Protein AF-A0A0E9MZC2-F1 (afdb_monomer_lite)

Structure (mmCIF, N/CA/C/O backbone):
data_AF-A0A0E9MZC2-F1
#
_entry.id   AF-A0A0E9MZC2-F1
#
loop_
_atom_site.group_PDB
_atom_site.id
_atom_site.type_symbol
_atom_site.label_atom_id
_atom_site.label_alt_id
_atom_site.label_comp_id
_atom_site.label_asym_id
_atom_site.label_entity_id
_atom_site.label_seq_id
_atom_site.pdbx_PDB_ins_code
_atom_site.Cartn_x
_atom_site.Cartn_y
_atom_site.Cartn_z
_atom_site.occupancy
_atom_site.B_iso_or_equiv
_atom_site.auth_seq_id
_atom_site.auth_comp_id
_atom_site.auth_asym_id
_atom_site.auth_atom_id
_atom_site.pdbx_PDB_model_num
ATOM 1 N N . MET A 1 1 ? 37.229 -19.660 -3.106 1.00 29.95 1 MET A N 1
ATOM 2 C CA . MET A 1 1 ? 36.715 -20.320 -1.887 1.00 29.95 1 MET A CA 1
ATOM 3 C C . MET A 1 1 ? 36.266 -19.195 -0.964 1.00 29.95 1 MET A C 1
ATOM 5 O O . MET A 1 1 ? 37.077 -18.684 -0.209 1.00 29.95 1 MET A O 1
ATOM 9 N N . SER A 1 2 ? 35.049 -18.687 -1.177 1.00 24.05 2 SER A N 1
ATOM 10 C CA . SER A 1 2 ? 34.537 -17.505 -0.472 1.00 24.05 2 SER A CA 1
ATOM 11 C C . SER A 1 2 ? 33.671 -17.971 0.691 1.00 24.05 2 SER A C 1
ATOM 13 O O . SER A 1 2 ? 32.758 -18.774 0.494 1.00 24.05 2 SER A O 1
ATOM 15 N N . LEU A 1 3 ? 34.056 -17.563 1.896 1.00 23.36 3 LEU A N 1
ATOM 16 C CA . LEU A 1 3 ? 33.417 -17.900 3.161 1.00 23.36 3 LEU A CA 1
ATOM 17 C C . LEU A 1 3 ? 32.162 -17.035 3.330 1.00 23.36 3 LEU A C 1
ATOM 19 O O . LEU A 1 3 ? 32.201 -15.833 3.110 1.00 23.36 3 LEU A O 1
ATOM 23 N N . PHE A 1 4 ? 31.068 -17.692 3.705 1.00 25.52 4 PHE A N 1
ATOM 24 C CA . PHE A 1 4 ? 29.759 -17.127 4.026 1.00 25.52 4 PHE A CA 1
ATOM 25 C C . PHE A 1 4 ? 29.842 -15.886 4.932 1.00 25.52 4 PHE A C 1
ATOM 27 O O . PHE A 1 4 ? 30.387 -15.973 6.033 1.00 25.52 4 PHE A O 1
ATOM 34 N N . GLU A 1 5 ? 29.209 -14.784 4.524 1.00 29.34 5 GLU A N 1
ATOM 35 C CA . GLU A 1 5 ? 28.914 -13.650 5.406 1.00 29.34 5 GLU A CA 1
ATOM 36 C C . GLU A 1 5 ? 27.490 -13.755 5.988 1.00 29.34 5 GLU A C 1
ATOM 38 O O . GLU A 1 5 ? 26.561 -14.148 5.277 1.00 29.34 5 GLU A O 1
ATOM 43 N N . PRO A 1 6 ? 27.287 -13.449 7.284 1.00 26.52 6 PRO A N 1
ATOM 44 C CA . PRO A 1 6 ? 25.994 -13.595 7.945 1.00 26.52 6 PRO A CA 1
ATOM 45 C C . PRO A 1 6 ? 25.108 -12.329 7.813 1.00 26.52 6 PRO A C 1
ATOM 47 O O . PRO A 1 6 ? 25.623 -11.212 7.794 1.00 26.52 6 PRO A O 1
ATOM 50 N N . PRO A 1 7 ? 23.766 -12.472 7.785 1.00 31.27 7 PRO A N 1
ATOM 51 C CA . PRO A 1 7 ? 22.812 -11.376 7.547 1.00 31.27 7 PRO A CA 1
ATOM 52 C C . PRO A 1 7 ? 22.695 -10.384 8.722 1.00 31.27 7 PRO A C 1
ATOM 54 O O . PRO A 1 7 ? 23.006 -10.733 9.856 1.00 31.27 7 PRO A O 1
ATOM 57 N N . MET A 1 8 ? 22.173 -9.170 8.476 1.00 38.97 8 MET A N 1
ATOM 58 C CA . MET A 1 8 ? 22.033 -8.023 9.411 1.00 38.97 8 MET A CA 1
ATOM 59 C C . MET A 1 8 ? 21.525 -8.338 10.837 1.00 38.97 8 MET A C 1
ATOM 61 O O . MET A 1 8 ? 21.925 -7.671 11.793 1.00 38.97 8 MET A O 1
ATOM 65 N N . GLY A 1 9 ? 20.729 -9.394 11.038 1.00 34.06 9 GLY A N 1
ATOM 66 C CA . GLY A 1 9 ? 20.361 -9.875 12.381 1.00 34.06 9 GLY A CA 1
ATOM 67 C C . GLY A 1 9 ? 21.561 -10.327 13.233 1.00 34.06 9 GLY A C 1
ATOM 68 O O . GLY A 1 9 ? 21.505 -10.308 14.462 1.00 34.06 9 GLY A O 1
ATOM 69 N N . PHE A 1 10 ? 22.677 -10.681 12.593 1.00 37.59 10 PHE A N 1
ATOM 70 C CA . PHE A 1 10 ? 23.951 -11.023 13.216 1.00 37.59 10 PHE A CA 1
ATOM 71 C C . PHE A 1 10 ? 24.626 -9.805 13.853 1.00 37.59 10 PHE A C 1
ATOM 73 O O . PHE A 1 10 ? 25.280 -9.975 14.873 1.00 37.59 10 PHE A O 1
ATOM 80 N N . ILE A 1 11 ? 24.407 -8.585 13.343 1.00 41.00 11 ILE A N 1
ATOM 81 C CA . ILE A 1 11 ? 24.980 -7.336 13.878 1.00 41.00 11 ILE A CA 1
ATOM 82 C C . ILE A 1 11 ? 24.316 -6.977 15.207 1.00 41.00 11 ILE A C 1
ATOM 84 O O . ILE A 1 11 ? 25.012 -6.809 16.201 1.00 41.00 11 ILE A O 1
ATOM 88 N N . LYS A 1 12 ? 22.978 -6.994 15.285 1.00 41.44 12 LYS A N 1
ATOM 89 C CA . LYS A 1 12 ? 22.252 -6.785 16.555 1.00 41.44 12 LYS A CA 1
ATOM 90 C C . LYS A 1 12 ? 22.623 -7.853 17.599 1.00 41.44 12 LYS A C 1
ATOM 92 O O . LYS A 1 12 ? 22.705 -7.569 18.794 1.00 41.44 12 LYS A O 1
ATOM 97 N N . LYS A 1 13 ? 22.932 -9.078 17.149 1.00 41.53 13 LYS A N 1
ATOM 98 C CA . LYS A 1 13 ? 23.400 -10.196 17.988 1.00 41.53 13 LYS A CA 1
ATOM 99 C C . LYS A 1 13 ? 24.891 -10.110 18.352 1.00 41.53 13 LYS A C 1
ATOM 101 O O . LYS A 1 13 ? 25.253 -10.563 19.426 1.00 41.53 13 LYS A O 1
ATOM 106 N N . LEU A 1 14 ? 25.753 -9.521 17.523 1.00 39.59 14 LEU A N 1
ATOM 107 C CA . LEU A 1 14 ? 27.159 -9.217 17.840 1.00 39.59 14 LEU A CA 1
ATOM 108 C C . LEU A 1 14 ? 27.247 -8.067 18.841 1.00 39.59 14 LEU A C 1
ATOM 110 O O . LEU A 1 14 ? 27.945 -8.188 19.840 1.00 39.59 14 LEU A O 1
ATOM 114 N N . LEU A 1 15 ? 26.470 -7.006 18.616 1.00 40.28 15 LEU A N 1
ATOM 115 C CA . LEU A 1 15 ? 26.383 -5.829 19.481 1.00 40.28 15 LEU A CA 1
ATOM 116 C C . LEU A 1 15 ? 25.850 -6.175 20.882 1.00 40.28 15 LEU A C 1
ATOM 118 O O . LEU A 1 15 ? 26.335 -5.630 21.866 1.00 40.28 15 LEU A O 1
ATOM 122 N N . SER A 1 16 ? 24.924 -7.137 20.992 1.00 41.22 16 SER A N 1
ATOM 123 C CA . SER A 1 16 ? 24.391 -7.614 22.283 1.00 41.22 16 SER A CA 1
ATOM 124 C C . SER A 1 16 ? 25.195 -8.752 22.932 1.00 41.22 16 SER A C 1
ATOM 126 O O . SER A 1 16 ? 25.118 -8.937 24.146 1.00 41.22 16 SER A O 1
ATOM 128 N N . ARG A 1 17 ? 25.974 -9.532 22.165 1.00 36.66 17 ARG A N 1
ATOM 129 C CA . ARG A 1 17 ? 26.702 -10.721 22.665 1.00 36.66 17 ARG A CA 1
ATOM 130 C C . ARG A 1 17 ? 28.208 -10.498 22.847 1.00 36.66 17 ARG A C 1
ATOM 132 O O . ARG A 1 17 ? 28.838 -11.286 23.548 1.00 36.66 17 ARG A O 1
ATOM 139 N N . ALA A 1 18 ? 28.780 -9.417 22.313 1.00 39.34 18 ALA A N 1
ATOM 140 C CA . ALA A 1 18 ? 30.184 -9.033 22.509 1.00 39.34 18 ALA A CA 1
ATOM 141 C C . ALA A 1 18 ? 30.458 -8.336 23.857 1.00 39.34 18 ALA A C 1
ATOM 143 O O . ALA A 1 18 ? 31.471 -7.667 24.024 1.00 39.34 18 ALA A O 1
ATOM 144 N N . ALA A 1 19 ? 29.598 -8.539 24.856 1.00 41.88 19 ALA A N 1
ATOM 145 C CA . ALA A 1 19 ? 29.806 -8.059 26.218 1.00 41.88 19 ALA A CA 1
ATOM 146 C C . ALA A 1 19 ? 30.867 -8.856 27.002 1.00 41.88 19 ALA A C 1
ATOM 148 O O . ALA A 1 19 ? 30.939 -8.701 28.221 1.00 41.88 19 ALA A O 1
ATOM 149 N N . LYS A 1 20 ? 31.665 -9.733 26.363 1.00 44.28 20 LYS A N 1
ATOM 150 C CA . LYS A 1 20 ? 32.672 -10.501 27.108 1.00 44.28 20 LYS A CA 1
ATOM 151 C C . LYS A 1 20 ? 34.100 -10.562 26.612 1.00 44.28 20 LYS A C 1
ATOM 153 O O . LYS A 1 20 ? 34.917 -10.682 27.501 1.00 44.28 20 LYS A O 1
ATOM 158 N N . ASP A 1 21 ? 34.452 -10.400 25.340 1.00 48.00 21 ASP A N 1
ATOM 159 C CA . ASP A 1 21 ? 35.877 -10.326 24.982 1.00 48.00 21 ASP A CA 1
ATOM 160 C C . ASP A 1 21 ? 36.085 -9.668 23.608 1.00 48.00 21 ASP A C 1
ATOM 162 O O . ASP A 1 21 ? 35.602 -10.159 22.589 1.00 48.00 21 ASP A O 1
ATOM 166 N N . ASN A 1 22 ? 36.891 -8.600 23.606 1.00 53.94 22 ASN A N 1
ATOM 167 C CA . ASN A 1 22 ? 37.606 -8.005 22.468 1.00 53.94 22 ASN A CA 1
ATOM 168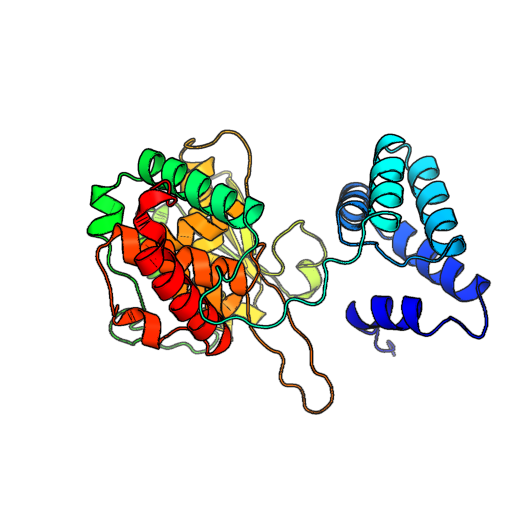 C C . ASN A 1 22 ? 36.955 -6.841 21.673 1.00 53.94 22 ASN A C 1
ATOM 170 O O . ASN A 1 22 ? 36.690 -6.934 20.471 1.00 53.94 22 ASN A O 1
ATOM 174 N N . THR A 1 23 ? 36.827 -5.684 22.334 1.00 54.81 23 THR A N 1
ATOM 175 C CA . THR A 1 23 ? 36.423 -4.368 21.789 1.00 54.81 23 THR A CA 1
ATOM 176 C C . THR A 1 23 ? 37.125 -3.970 20.480 1.00 54.81 23 THR A C 1
ATOM 178 O O . THR A 1 23 ? 36.489 -3.434 19.575 1.00 54.81 23 THR A O 1
ATOM 181 N N . ALA A 1 24 ? 38.421 -4.266 20.335 1.00 51.38 24 ALA A N 1
ATOM 182 C CA . ALA A 1 24 ? 39.214 -3.848 19.175 1.00 51.38 24 ALA A CA 1
ATOM 183 C C . ALA A 1 24 ? 38.797 -4.544 17.867 1.00 51.38 24 ALA A C 1
ATOM 185 O O . ALA A 1 24 ? 38.844 -3.936 16.796 1.00 51.38 24 ALA A O 1
ATOM 186 N N . ILE A 1 25 ? 38.363 -5.808 17.947 1.00 49.56 25 ILE A N 1
ATOM 187 C CA . ILE A 1 25 ? 37.876 -6.566 16.785 1.00 49.56 25 ILE A CA 1
ATOM 188 C C . ILE A 1 25 ? 36.536 -5.993 16.325 1.00 49.56 25 ILE A C 1
ATOM 190 O O . ILE A 1 25 ? 36.356 -5.745 15.138 1.00 49.56 25 ILE A O 1
ATOM 194 N N . VAL A 1 26 ? 35.631 -5.702 17.265 1.00 52.06 26 VAL A N 1
ATOM 195 C CA . VAL A 1 26 ? 34.314 -5.120 16.965 1.00 52.06 26 VAL A CA 1
ATOM 196 C C . VAL A 1 26 ? 34.459 -3.745 16.312 1.00 52.06 26 VAL A C 1
ATOM 198 O O . VAL A 1 26 ? 33.868 -3.504 15.263 1.00 52.06 26 VAL A O 1
ATOM 201 N N . GLN A 1 27 ? 35.307 -2.873 16.864 1.00 57.28 27 GLN A N 1
ATOM 202 C CA . GLN A 1 27 ? 35.582 -1.556 16.282 1.00 57.28 27 GLN A CA 1
ATOM 203 C C . GLN A 1 27 ? 36.207 -1.660 14.886 1.00 57.28 27 GLN A C 1
ATOM 205 O O . GLN A 1 27 ? 35.843 -0.900 13.994 1.00 57.28 27 GLN A O 1
ATOM 210 N N . SER A 1 28 ? 37.126 -2.605 14.677 1.00 52.88 28 SER A N 1
ATOM 211 C CA . SER A 1 28 ? 37.786 -2.809 13.383 1.00 52.88 28 SER A CA 1
ATOM 212 C C . SER A 1 28 ? 36.815 -3.339 12.323 1.00 52.88 28 SER A C 1
ATOM 214 O O . SER A 1 28 ? 36.842 -2.869 11.189 1.00 52.88 28 SER A O 1
ATOM 216 N N . SER A 1 29 ? 35.908 -4.249 12.691 1.00 52.50 29 SER A N 1
ATOM 217 C CA . SER A 1 29 ? 34.832 -4.727 11.812 1.00 52.50 29 SER A CA 1
ATOM 218 C C . SER A 1 29 ? 33.804 -3.638 11.494 1.00 52.50 29 SER A C 1
ATOM 220 O O . SER A 1 29 ? 33.360 -3.544 10.354 1.00 52.50 29 SER A O 1
ATOM 222 N N . MET A 1 30 ? 33.454 -2.784 12.463 1.00 59.84 30 MET A N 1
ATOM 223 C CA . MET A 1 30 ? 32.582 -1.627 12.223 1.00 59.84 30 MET A CA 1
ATOM 224 C C . MET A 1 30 ? 33.235 -0.622 11.273 1.00 59.84 30 MET A C 1
ATOM 226 O O . MET A 1 30 ? 32.611 -0.219 10.301 1.00 59.84 30 MET A O 1
ATOM 230 N N . ARG A 1 31 ? 34.505 -0.269 11.508 1.00 67.50 31 ARG A N 1
ATOM 231 C CA . ARG A 1 31 ? 35.262 0.647 10.641 1.00 67.50 31 ARG A CA 1
ATOM 232 C C . ARG A 1 31 ? 35.394 0.105 9.222 1.00 67.50 31 ARG A C 1
ATOM 234 O O . ARG A 1 31 ? 35.168 0.854 8.284 1.00 67.50 31 ARG A O 1
ATOM 241 N N . ALA A 1 32 ? 35.730 -1.176 9.057 1.00 61.38 32 ALA A N 1
ATOM 242 C CA . ALA A 1 32 ? 35.816 -1.804 7.738 1.00 61.38 32 ALA A CA 1
ATOM 243 C C . ALA A 1 32 ? 34.486 -1.694 6.979 1.00 61.38 32 ALA A C 1
ATOM 245 O O . ALA A 1 32 ? 34.473 -1.289 5.825 1.00 61.38 32 ALA A O 1
ATOM 246 N N . ARG A 1 33 ? 33.369 -1.947 7.668 1.00 61.25 33 ARG A N 1
ATOM 247 C CA . ARG A 1 33 ? 32.030 -1.840 7.087 1.00 61.25 33 ARG A CA 1
ATOM 248 C C . ARG A 1 33 ? 31.636 -0.400 6.763 1.00 61.25 33 ARG A C 1
ATOM 250 O O . ARG A 1 33 ? 31.072 -0.153 5.708 1.00 61.25 33 ARG A O 1
ATOM 257 N N . TYR A 1 34 ? 31.925 0.554 7.645 1.00 75.19 34 TYR A N 1
ATOM 258 C CA . TYR A 1 34 ? 31.628 1.958 7.372 1.00 75.19 34 TYR A CA 1
ATOM 259 C C . TYR A 1 34 ? 32.451 2.475 6.204 1.00 75.19 34 TYR A C 1
ATOM 261 O O . TYR A 1 34 ? 31.902 3.173 5.373 1.00 75.19 34 TYR A O 1
ATOM 269 N N . LEU A 1 35 ? 33.718 2.077 6.064 1.00 69.62 35 LEU A N 1
ATOM 270 C CA . LEU A 1 35 ? 34.547 2.451 4.912 1.00 69.62 35 LEU A CA 1
ATOM 271 C C . LEU A 1 35 ? 33.958 2.018 3.562 1.00 69.62 35 LEU A C 1
ATOM 273 O O . LEU A 1 35 ? 34.258 2.655 2.555 1.00 69.62 35 LEU A O 1
ATOM 277 N N . GLU A 1 36 ? 33.147 0.963 3.546 1.00 65.19 36 GLU A N 1
ATOM 278 C CA . GLU A 1 36 ? 32.469 0.456 2.351 1.00 65.19 36 GLU A CA 1
ATOM 279 C C . GLU A 1 36 ? 31.131 1.164 2.073 1.00 65.19 36 GLU A C 1
ATOM 281 O O . GLU A 1 36 ? 30.624 1.060 0.962 1.00 65.19 36 GLU A O 1
ATOM 286 N N . MET A 1 37 ? 30.588 1.918 3.039 1.00 68.19 37 MET A N 1
ATOM 287 C CA . MET A 1 37 ? 29.346 2.686 2.889 1.00 68.19 37 MET A CA 1
ATOM 288 C C . MET A 1 37 ? 29.589 4.043 2.221 1.00 68.19 37 MET A C 1
ATOM 290 O O . MET A 1 37 ? 30.545 4.763 2.533 1.00 68.19 37 MET A O 1
ATOM 294 N N . THR A 1 38 ? 28.666 4.459 1.367 1.00 74.56 38 THR A N 1
ATOM 295 C CA . THR A 1 38 ? 28.495 5.839 0.899 1.00 74.56 38 THR A CA 1
ATOM 296 C C . THR A 1 38 ? 27.963 6.743 2.023 1.00 74.56 38 THR A C 1
ATOM 298 O O . THR A 1 38 ? 27.582 6.273 3.095 1.00 74.56 38 THR A O 1
ATOM 301 N N . ASN A 1 39 ? 27.997 8.067 1.833 1.00 65.12 39 ASN A N 1
ATOM 302 C CA . ASN A 1 39 ? 27.476 9.003 2.840 1.00 65.12 39 ASN A CA 1
ATOM 303 C C . ASN A 1 39 ? 25.964 8.833 3.090 1.00 65.12 39 ASN A C 1
ATOM 305 O O . ASN A 1 39 ? 25.608 8.742 4.262 1.00 65.12 39 ASN A O 1
ATOM 309 N N . PRO A 1 40 ? 25.103 8.693 2.062 1.00 58.59 40 PRO A N 1
ATOM 310 C CA . PRO A 1 40 ? 23.673 8.456 2.269 1.00 58.59 40 PRO A CA 1
ATOM 311 C C . PRO A 1 40 ? 23.366 7.148 3.010 1.00 58.59 40 PRO A C 1
ATOM 313 O O . PRO A 1 40 ? 22.575 7.148 3.946 1.00 58.59 40 PRO A O 1
ATOM 316 N N . GLU A 1 41 ? 24.046 6.042 2.682 1.00 52.12 41 GLU A N 1
ATOM 317 C CA . GLU A 1 41 ? 23.874 4.761 3.394 1.00 52.12 41 GLU A CA 1
ATOM 318 C C . GLU A 1 41 ? 24.264 4.867 4.869 1.00 52.12 41 GLU A C 1
ATOM 320 O O . GLU A 1 41 ? 23.637 4.270 5.748 1.00 52.12 41 GLU A O 1
ATOM 325 N N . PHE A 1 42 ? 25.321 5.631 5.145 1.00 67.94 42 PHE A N 1
ATOM 326 C CA . PHE A 1 42 ? 25.742 5.884 6.508 1.00 67.94 42 PHE A CA 1
ATOM 327 C C . PHE A 1 42 ? 24.723 6.769 7.238 1.00 67.94 42 PHE A C 1
ATOM 329 O O . PHE A 1 42 ? 24.344 6.434 8.352 1.00 67.94 42 PHE A O 1
ATOM 336 N N . GLU A 1 43 ? 24.199 7.828 6.621 1.00 61.31 43 GLU A N 1
ATOM 337 C CA . GLU A 1 43 ? 23.142 8.670 7.204 1.00 61.31 43 GLU A CA 1
ATOM 338 C C . GLU A 1 43 ? 21.836 7.896 7.449 1.00 61.31 43 GLU A C 1
ATOM 340 O O . GLU A 1 43 ? 21.263 8.006 8.534 1.00 61.31 43 GLU A O 1
ATOM 345 N N . GLN A 1 44 ? 21.423 7.029 6.520 1.00 57.03 44 GLN A N 1
ATOM 346 C CA . GLN A 1 44 ? 20.274 6.130 6.679 1.00 57.03 44 GLN A CA 1
ATOM 347 C C . GLN A 1 44 ? 20.487 5.123 7.821 1.00 57.03 44 GLN A C 1
ATOM 349 O O . GLN A 1 44 ? 19.572 4.811 8.587 1.00 57.03 44 GLN A O 1
ATOM 354 N N . PHE A 1 45 ? 21.709 4.608 7.973 1.00 68.31 45 PHE A N 1
ATOM 355 C CA . PHE A 1 45 ? 22.065 3.786 9.128 1.00 68.31 45 PHE A CA 1
ATOM 356 C C . PHE A 1 45 ? 21.917 4.572 10.442 1.00 68.31 45 PHE A C 1
ATOM 358 O O . PHE A 1 45 ? 21.433 4.016 11.429 1.00 68.31 45 PHE A O 1
ATOM 365 N N . LEU A 1 46 ? 22.294 5.856 10.456 1.00 64.19 46 LEU A N 1
ATOM 366 C CA . LEU A 1 46 ? 22.194 6.731 11.630 1.00 64.19 46 LEU A CA 1
ATOM 367 C C . LEU A 1 46 ? 20.752 7.139 11.963 1.00 64.19 46 LEU A C 1
ATOM 369 O O . LEU A 1 46 ? 20.440 7.342 13.140 1.00 64.19 46 LEU A O 1
ATOM 373 N N . SER A 1 47 ? 19.869 7.210 10.965 1.00 60.84 47 SER A N 1
ATOM 374 C CA . SER A 1 47 ? 18.439 7.481 11.152 1.00 60.84 47 SER A CA 1
ATOM 375 C C . SER A 1 47 ? 17.630 6.253 11.592 1.00 60.84 47 SER A C 1
ATOM 377 O O . SER A 1 47 ? 16.480 6.394 12.004 1.00 60.84 47 SER A O 1
ATOM 379 N N . GLY A 1 48 ? 18.205 5.047 11.516 1.00 56.47 48 GLY A N 1
ATOM 380 C CA . GLY A 1 48 ? 17.597 3.819 12.031 1.00 56.47 48 GLY A CA 1
ATOM 381 C C . GLY A 1 48 ? 17.592 3.742 13.564 1.00 56.47 48 GLY A C 1
ATOM 382 O O . GLY A 1 48 ? 18.137 4.597 14.251 1.00 56.47 48 GLY A O 1
ATOM 383 N N . ASN A 1 49 ? 17.004 2.680 14.128 1.00 65.19 49 ASN A N 1
ATOM 384 C CA . ASN A 1 49 ? 17.013 2.461 15.578 1.00 65.19 49 ASN A CA 1
ATOM 385 C C . ASN A 1 49 ? 18.386 1.960 16.054 1.00 65.19 49 ASN A C 1
ATOM 387 O O . ASN A 1 49 ? 18.689 0.763 15.996 1.00 65.19 49 ASN A O 1
ATOM 391 N N . LEU A 1 50 ? 19.191 2.885 16.567 1.00 67.44 50 LEU A N 1
ATOM 392 C CA . LEU A 1 50 ? 20.521 2.634 17.107 1.00 67.44 50 LEU A CA 1
ATOM 393 C C . LEU A 1 50 ? 20.543 2.531 18.634 1.00 67.44 50 LEU A C 1
ATOM 395 O O . LEU A 1 50 ? 21.608 2.606 19.241 1.00 67.44 50 LEU A O 1
ATOM 399 N N . LYS A 1 51 ? 19.401 2.370 19.299 1.00 70.12 51 LYS A N 1
ATOM 400 C CA . LYS A 1 51 ? 19.349 2.318 20.762 1.00 70.12 51 LYS A CA 1
ATOM 401 C C . LYS A 1 51 ? 20.081 1.095 21.333 1.00 70.12 51 LYS A C 1
ATOM 403 O O . LYS A 1 51 ? 19.953 -0.021 20.829 1.00 70.12 51 LYS A O 1
ATOM 408 N N . GLY A 1 52 ? 20.821 1.306 22.424 1.00 67.88 52 GLY A N 1
ATOM 409 C CA . GLY A 1 52 ? 21.561 0.252 23.128 1.00 67.88 52 GLY A CA 1
ATOM 410 C C . GLY A 1 52 ? 22.980 0.026 22.599 1.00 67.88 52 GLY A C 1
ATOM 411 O O . GLY A 1 52 ? 23.563 -1.032 22.843 1.00 67.88 52 GLY A O 1
ATOM 412 N N . LEU A 1 53 ? 23.543 0.997 21.873 1.00 69.25 53 LEU A N 1
ATOM 413 C CA . LEU A 1 53 ? 24.937 0.952 21.440 1.00 69.25 53 LEU A CA 1
ATOM 414 C C . LEU A 1 53 ? 25.891 1.186 22.615 1.00 69.25 53 LEU A C 1
ATOM 416 O O . LEU A 1 53 ? 25.628 1.962 23.533 1.00 69.25 53 LEU A O 1
ATOM 420 N N . THR A 1 54 ? 27.046 0.524 22.570 1.00 71.12 54 THR A N 1
ATOM 421 C CA . THR A 1 54 ? 28.103 0.734 23.562 1.00 71.12 54 THR A CA 1
ATOM 422 C C . THR A 1 54 ? 28.800 2.084 23.343 1.00 71.12 54 THR A C 1
ATOM 424 O O . THR A 1 54 ? 28.835 2.581 22.213 1.00 71.12 54 THR A O 1
ATOM 427 N N . PRO A 1 55 ? 29.436 2.668 24.379 1.00 73.81 55 PRO A N 1
ATOM 428 C CA . PRO A 1 55 ? 30.228 3.893 24.229 1.00 73.81 55 PRO A CA 1
ATOM 429 C C . PRO A 1 55 ? 31.303 3.793 23.137 1.00 73.81 55 PRO A C 1
ATOM 431 O O . PRO A 1 55 ? 31.541 4.749 22.405 1.00 73.81 55 PRO A O 1
ATOM 434 N N . ASP A 1 56 ? 31.904 2.613 22.983 1.00 67.19 56 ASP A N 1
ATOM 435 C CA . ASP A 1 56 ? 32.907 2.332 21.957 1.00 67.19 56 ASP A CA 1
ATOM 436 C C . ASP A 1 56 ? 32.324 2.350 20.538 1.00 67.19 56 ASP A C 1
ATOM 438 O O . ASP A 1 56 ? 32.958 2.870 19.621 1.00 67.19 56 ASP A O 1
ATOM 442 N N . ALA A 1 57 ? 31.115 1.815 20.347 1.00 64.69 57 ALA A N 1
ATOM 443 C CA . ALA A 1 57 ? 30.411 1.853 19.067 1.00 64.69 57 ALA A CA 1
ATOM 444 C C . ALA A 1 57 ? 29.985 3.285 18.701 1.00 64.69 57 ALA A C 1
ATOM 446 O O . ALA A 1 57 ? 30.167 3.713 17.560 1.00 64.69 57 ALA A O 1
ATOM 447 N N . LEU A 1 58 ? 29.502 4.051 19.686 1.00 76.19 58 LEU A N 1
ATOM 448 C CA . LEU A 1 58 ? 29.193 5.476 19.531 1.00 76.19 58 LEU A CA 1
ATOM 449 C C . LEU A 1 58 ? 30.446 6.292 19.180 1.00 76.19 58 LEU A C 1
ATOM 451 O O . LEU A 1 58 ? 30.375 7.204 18.359 1.00 76.19 58 LEU A O 1
ATOM 455 N N . GLY A 1 59 ? 31.602 5.940 19.753 1.00 76.25 59 GLY A N 1
ATOM 456 C CA . GLY A 1 59 ? 32.893 6.542 19.420 1.00 76.25 59 GLY A CA 1
ATOM 457 C C . GLY A 1 59 ? 33.285 6.335 17.955 1.00 76.25 59 GLY A C 1
ATOM 458 O O . GLY A 1 59 ? 33.660 7.295 17.287 1.00 76.25 59 GLY A O 1
ATOM 459 N N . VAL A 1 60 ? 33.127 5.115 17.427 1.00 77.38 60 VAL A N 1
ATOM 460 C CA . VAL A 1 60 ? 33.403 4.824 16.006 1.00 77.38 60 VAL A CA 1
ATOM 461 C C . VAL A 1 60 ? 32.459 5.600 15.084 1.00 77.38 60 VAL A C 1
ATOM 463 O O . VAL A 1 60 ? 32.915 6.167 14.096 1.00 77.38 60 VAL A O 1
ATOM 466 N N . ILE A 1 61 ? 31.168 5.675 15.421 1.00 78.50 61 ILE A N 1
ATOM 467 C CA . ILE A 1 61 ? 30.185 6.459 14.657 1.00 78.50 61 ILE A CA 1
ATOM 468 C C . ILE A 1 61 ? 30.572 7.940 14.633 1.00 78.50 61 ILE A C 1
ATOM 470 O O . ILE A 1 61 ? 30.609 8.552 13.569 1.00 78.50 61 ILE A O 1
ATOM 474 N N . LYS A 1 62 ? 30.919 8.509 15.792 1.00 84.94 62 LYS A N 1
ATOM 475 C CA . LYS A 1 62 ? 31.334 9.911 15.903 1.00 84.94 62 LYS A CA 1
ATOM 476 C C . LYS A 1 62 ? 32.561 10.219 15.045 1.00 84.94 62 LYS A C 1
ATOM 478 O O . LYS A 1 62 ? 32.597 11.241 14.365 1.00 84.94 62 LYS A O 1
ATOM 483 N N . GLU A 1 63 ? 33.569 9.349 15.086 1.00 83.62 63 GLU A N 1
ATOM 484 C CA . GLU A 1 63 ? 34.777 9.493 14.269 1.00 83.62 63 GLU A CA 1
ATOM 485 C C . GLU A 1 63 ? 34.464 9.441 12.770 1.00 83.62 63 GLU A C 1
ATOM 487 O O . GLU A 1 63 ? 35.037 10.210 11.998 1.00 83.62 63 GLU A O 1
ATOM 492 N N . GLU A 1 64 ? 33.540 8.573 12.361 1.00 83.12 64 GLU A N 1
ATOM 493 C CA . GLU A 1 64 ? 33.172 8.407 10.958 1.00 83.12 64 GLU A CA 1
ATOM 494 C C . GLU A 1 64 ? 32.344 9.591 10.424 1.00 83.12 64 GLU A C 1
ATOM 496 O O . GLU A 1 64 ? 32.607 10.061 9.317 1.00 83.12 64 GLU A O 1
ATOM 501 N N . ILE A 1 65 ? 31.435 10.155 11.232 1.00 81.44 65 ILE A N 1
ATOM 502 C CA . ILE A 1 65 ? 30.710 11.410 10.930 1.00 81.44 65 ILE A CA 1
ATOM 503 C C . ILE A 1 65 ? 31.703 12.556 10.682 1.00 81.44 65 ILE A C 1
ATOM 505 O O . ILE A 1 65 ? 31.606 13.261 9.676 1.00 81.44 65 ILE A O 1
ATOM 509 N N . ILE A 1 66 ? 32.704 12.704 11.561 1.00 84.75 66 ILE A N 1
ATOM 510 C CA . ILE A 1 66 ? 33.754 13.728 11.428 1.00 84.75 66 ILE A CA 1
ATOM 511 C C . ILE A 1 66 ? 34.590 13.487 10.168 1.00 84.75 66 ILE A C 1
ATOM 513 O O . ILE A 1 66 ? 34.840 14.417 9.403 1.00 84.75 66 ILE A O 1
ATOM 517 N N . ARG A 1 67 ? 35.017 12.240 9.930 1.00 85.88 67 ARG A N 1
ATOM 518 C CA . ARG A 1 67 ? 35.817 11.855 8.758 1.00 85.88 67 ARG A CA 1
ATOM 519 C C . ARG A 1 67 ? 35.106 12.192 7.446 1.00 85.88 67 ARG A C 1
ATOM 521 O O . ARG A 1 67 ? 35.763 12.602 6.491 1.00 85.88 67 ARG A O 1
ATOM 528 N N . ARG A 1 68 ? 33.788 11.998 7.398 1.00 83.38 68 ARG A N 1
ATOM 529 C CA . ARG A 1 68 ? 32.937 12.231 6.223 1.00 83.38 68 ARG A CA 1
ATOM 530 C C . ARG A 1 68 ? 32.458 13.673 6.082 1.00 83.38 68 ARG A C 1
ATOM 532 O O . ARG A 1 68 ? 31.834 13.990 5.074 1.00 83.38 68 ARG A O 1
ATOM 539 N N . ASN A 1 69 ? 32.785 14.536 7.049 1.00 86.19 69 ASN A N 1
ATOM 540 C CA . ASN A 1 69 ? 32.346 15.929 7.111 1.00 86.19 69 ASN A CA 1
ATOM 541 C C . ASN A 1 69 ? 30.811 16.066 7.024 1.00 86.19 69 ASN A C 1
ATOM 543 O O . ASN A 1 69 ? 30.303 16.940 6.321 1.00 86.19 69 ASN A O 1
ATOM 547 N N . LEU A 1 70 ? 30.094 15.168 7.708 1.00 77.56 70 LEU A N 1
ATOM 548 C CA . LEU A 1 70 ? 28.633 15.211 7.819 1.00 77.56 70 LEU A CA 1
ATOM 549 C C . LEU A 1 70 ? 28.207 16.224 8.886 1.00 77.56 70 LEU A C 1
ATOM 551 O O . LEU A 1 70 ? 29.019 16.627 9.725 1.00 77.56 70 LEU A O 1
ATOM 555 N N . ASP A 1 71 ? 26.935 16.626 8.858 1.00 75.69 71 ASP A N 1
ATOM 556 C CA . ASP A 1 71 ? 26.381 17.563 9.836 1.00 75.69 71 ASP A CA 1
ATOM 557 C C . ASP A 1 71 ? 26.569 17.017 11.272 1.00 75.69 71 ASP A C 1
ATOM 559 O O . ASP A 1 71 ? 26.098 15.918 11.586 1.00 75.69 71 ASP A O 1
ATOM 563 N N . PRO A 1 72 ? 27.250 17.760 12.169 1.00 71.25 72 PRO A N 1
ATOM 564 C CA . PRO A 1 72 ? 27.400 17.378 13.570 1.00 71.25 72 PRO A CA 1
ATOM 565 C C . PRO A 1 72 ? 26.074 17.080 14.286 1.00 71.25 72 PRO A C 1
ATOM 567 O O . PRO A 1 72 ? 26.063 16.237 15.185 1.00 71.25 72 PRO A O 1
ATOM 570 N N . GLY A 1 73 ? 24.970 17.713 13.871 1.00 71.19 73 GLY A N 1
ATOM 571 C CA . GLY A 1 73 ? 23.632 17.492 14.426 1.00 71.19 73 GLY A CA 1
ATOM 572 C C . GLY A 1 73 ? 23.110 16.064 14.232 1.00 71.19 73 GLY A C 1
ATOM 573 O O . GLY A 1 73 ? 22.315 15.586 15.040 1.00 71.19 73 GLY A O 1
ATOM 574 N N . VAL A 1 74 ? 23.623 15.325 13.242 1.00 70.56 74 VAL A N 1
ATOM 575 C CA . VAL A 1 74 ? 23.286 13.906 13.033 1.00 70.56 74 VAL A CA 1
ATOM 576 C C . VAL A 1 74 ? 23.738 13.058 14.224 1.00 70.56 74 VAL A C 1
ATOM 578 O O . VAL A 1 74 ? 23.041 12.133 14.642 1.00 70.56 74 VAL A O 1
ATOM 581 N N . PHE A 1 75 ? 24.886 13.383 14.830 1.00 80.31 75 PHE A N 1
ATOM 582 C CA . PHE A 1 75 ? 25.354 12.658 16.011 1.00 80.31 75 PHE A CA 1
ATOM 583 C C . PHE A 1 75 ? 24.486 12.940 17.243 1.00 80.31 75 PHE A C 1
ATOM 585 O O . PHE A 1 75 ? 24.276 12.045 18.064 1.00 80.31 75 PHE A O 1
ATOM 592 N N . ASP A 1 76 ? 23.932 14.148 17.354 1.00 77.69 76 ASP A N 1
ATOM 593 C CA . ASP A 1 76 ? 23.017 14.503 18.439 1.00 77.69 76 ASP A CA 1
ATOM 594 C C . ASP A 1 76 ? 21.716 13.688 18.356 1.00 77.69 76 ASP A C 1
ATOM 596 O O . ASP A 1 76 ? 21.234 13.198 19.381 1.00 77.69 76 ASP A O 1
ATOM 600 N N . SER A 1 77 ? 21.203 13.428 17.147 1.00 70.19 77 SER A N 1
ATOM 601 C CA . SER A 1 77 ? 20.068 12.519 16.930 1.00 70.19 77 SER A CA 1
ATOM 602 C C . SER A 1 77 ? 20.369 11.088 17.391 1.00 70.19 77 SER A C 1
ATOM 604 O O . SER A 1 77 ? 19.531 10.458 18.035 1.00 70.19 77 SER A O 1
ATOM 606 N N . VAL A 1 78 ? 21.580 10.577 17.144 1.00 73.00 78 VAL A N 1
ATOM 607 C CA . VAL A 1 78 ? 22.007 9.243 17.614 1.00 73.00 78 VAL A CA 1
ATOM 608 C C . VAL A 1 78 ? 22.101 9.185 19.142 1.00 73.00 78 VAL A C 1
ATOM 610 O O . VAL A 1 78 ? 21.730 8.178 19.753 1.00 73.00 78 VAL A O 1
ATOM 613 N N . LEU A 1 79 ? 22.575 10.260 19.782 1.00 78.31 79 LEU A N 1
ATOM 614 C CA . LEU A 1 79 ? 22.627 10.366 21.243 1.00 78.31 79 LEU A CA 1
ATOM 615 C C . LEU A 1 79 ? 21.230 10.446 21.864 1.00 78.31 79 LEU A C 1
ATOM 617 O O . LEU A 1 79 ? 20.989 9.800 22.886 1.00 78.31 79 LEU A O 1
ATOM 621 N N . ALA A 1 80 ? 20.306 11.177 21.238 1.00 74.06 80 ALA A N 1
ATOM 622 C CA . ALA A 1 80 ? 18.915 11.257 21.676 1.00 74.06 80 ALA A CA 1
ATOM 623 C C . ALA A 1 80 ? 18.243 9.871 21.683 1.00 74.06 80 ALA A C 1
ATOM 625 O O . ALA A 1 80 ? 17.559 9.521 22.645 1.00 74.06 80 ALA A O 1
ATOM 626 N N . GLN A 1 81 ? 18.527 9.024 20.686 1.00 73.25 81 GLN A N 1
ATOM 627 C CA . GLN A 1 81 ? 18.030 7.641 20.646 1.00 73.25 81 GLN A CA 1
ATOM 628 C C . GLN A 1 81 ? 18.533 6.769 21.811 1.00 73.25 81 GLN A C 1
ATOM 630 O O . GLN A 1 81 ? 17.823 5.858 22.235 1.00 73.25 81 GLN A O 1
ATOM 635 N N . GLN A 1 82 ? 19.729 7.030 22.361 1.00 75.44 82 GLN A N 1
ATOM 636 C CA . GLN A 1 82 ? 20.235 6.291 23.533 1.00 75.44 82 GLN A CA 1
ATOM 637 C C . GLN A 1 82 ? 19.505 6.665 24.826 1.00 75.44 82 GLN A C 1
ATOM 639 O O . GLN A 1 82 ? 19.498 5.882 25.774 1.00 75.44 82 GLN A O 1
ATOM 644 N N . GLN A 1 83 ? 18.939 7.871 24.873 1.00 72.62 83 GLN A N 1
ATOM 645 C CA . GLN A 1 83 ? 18.264 8.427 26.045 1.00 72.62 83 GLN A CA 1
ATOM 646 C C . GLN A 1 83 ? 16.747 8.236 25.996 1.00 72.62 83 GLN A C 1
ATOM 648 O O . GLN A 1 83 ? 16.096 8.368 27.029 1.00 72.62 83 GLN A O 1
ATOM 653 N N . ALA A 1 84 ? 16.187 7.912 24.825 1.00 61.69 84 ALA A N 1
ATOM 654 C CA . ALA A 1 84 ? 14.780 7.565 24.689 1.00 61.69 84 ALA A CA 1
ATOM 655 C C . ALA A 1 84 ? 14.443 6.408 25.640 1.00 61.69 84 ALA A C 1
ATOM 657 O O . ALA A 1 84 ? 15.152 5.400 25.657 1.00 61.69 84 ALA A O 1
ATOM 658 N N . GLU A 1 85 ? 13.368 6.512 26.421 1.00 53.06 85 GLU A N 1
ATOM 659 C CA . GLU A 1 85 ? 12.885 5.401 27.249 1.00 53.06 85 GLU A CA 1
ATOM 660 C C . GLU A 1 85 ? 12.432 4.245 26.344 1.00 53.06 85 GLU A C 1
ATOM 662 O O . GLU A 1 85 ? 12.045 4.454 25.193 1.00 53.06 85 GLU A O 1
ATOM 667 N N . GLU A 1 86 ? 12.622 2.984 26.762 1.00 46.69 86 GLU A N 1
ATOM 668 C CA . GLU A 1 86 ? 11.985 1.890 26.009 1.00 46.69 86 GLU A CA 1
ATOM 669 C C . GLU A 1 86 ? 10.487 2.047 26.219 1.00 46.69 86 GLU A C 1
ATOM 671 O O . GLU A 1 86 ? 10.087 2.217 27.376 1.00 46.69 86 GLU A O 1
ATOM 676 N N . PRO A 1 87 ? 9.669 2.041 25.149 1.00 46.56 87 PRO A N 1
ATOM 677 C CA . PRO A 1 87 ? 8.237 2.088 25.346 1.00 46.56 87 PRO A CA 1
ATOM 678 C C . PRO A 1 87 ? 7.871 0.935 26.287 1.00 46.56 87 PRO A C 1
ATOM 680 O O . PRO A 1 87 ? 8.430 -0.165 26.155 1.00 46.56 87 PRO A O 1
ATOM 683 N N . PRO A 1 88 ? 7.010 1.183 27.288 1.00 45.84 88 PRO A N 1
ATOM 684 C CA . PRO A 1 88 ? 6.618 0.147 28.224 1.00 45.84 88 PRO A CA 1
ATOM 685 C C . PRO A 1 88 ? 6.118 -1.068 27.444 1.00 45.84 88 PRO A C 1
ATOM 687 O O . PRO A 1 88 ? 5.494 -0.927 26.393 1.00 45.84 88 PRO A O 1
ATOM 690 N N . PHE A 1 89 ? 6.402 -2.270 27.950 1.00 44.59 89 PHE A N 1
ATOM 691 C CA . PHE A 1 89 ? 5.859 -3.494 27.373 1.00 44.59 89 PHE A CA 1
ATOM 692 C C . PHE A 1 89 ? 4.334 -3.354 27.285 1.00 44.59 89 PHE A C 1
ATOM 694 O O . PHE A 1 89 ? 3.654 -3.338 28.315 1.00 44.59 89 PHE A O 1
ATOM 701 N N . ARG A 1 90 ? 3.806 -3.198 26.066 1.00 52.50 90 ARG A N 1
ATOM 702 C CA . ARG A 1 90 ? 2.371 -3.041 25.839 1.00 52.50 90 ARG A CA 1
ATOM 703 C C . ARG A 1 90 ? 1.715 -4.372 26.170 1.00 52.50 90 ARG A C 1
ATOM 705 O O . ARG A 1 90 ? 1.903 -5.364 25.468 1.00 52.50 90 ARG A O 1
ATOM 712 N N . VAL A 1 91 ? 0.987 -4.412 27.281 1.00 58.88 91 VAL A N 1
ATOM 713 C CA . VAL A 1 91 ? 0.084 -5.526 27.567 1.00 58.88 91 VAL A CA 1
ATOM 714 C C . VAL A 1 91 ? -0.978 -5.500 26.474 1.00 58.88 91 VAL A C 1
ATOM 716 O O . VAL A 1 91 ? -1.575 -4.453 26.239 1.00 58.88 91 VAL A O 1
ATOM 719 N N . TYR A 1 92 ? -1.155 -6.617 25.767 1.00 65.94 92 TYR A N 1
ATOM 720 C CA . TYR A 1 92 ? -2.195 -6.727 24.749 1.00 65.94 92 TYR A CA 1
ATOM 721 C C . TYR A 1 92 ? -3.559 -6.455 25.390 1.00 65.94 92 TYR A C 1
ATOM 723 O O . TYR A 1 92 ? -3.934 -7.128 26.352 1.00 65.94 92 TYR A O 1
ATOM 731 N N . ASP A 1 93 ? -4.262 -5.465 24.853 1.00 75.62 93 ASP A N 1
ATOM 732 C CA . ASP A 1 93 ? -5.603 -5.064 25.255 1.00 75.62 93 ASP A CA 1
ATOM 733 C C . ASP A 1 93 ? -6.465 -5.005 23.994 1.00 75.62 93 ASP A C 1
ATOM 735 O O . ASP A 1 93 ? -6.273 -4.133 23.151 1.00 75.62 93 ASP A O 1
ATOM 739 N N . GLU A 1 94 ? -7.376 -5.965 23.856 1.00 72.19 94 GLU A N 1
ATOM 740 C CA . GLU A 1 94 ? -8.236 -6.143 22.680 1.00 72.19 94 GLU A CA 1
ATOM 741 C C . GLU A 1 94 ? -9.168 -4.942 22.433 1.00 72.19 94 GLU A C 1
ATOM 743 O O . GLU A 1 94 ? -9.637 -4.749 21.312 1.00 72.19 94 GLU A O 1
ATOM 748 N N . GLU A 1 95 ? -9.414 -4.120 23.458 1.00 78.69 95 GLU A N 1
ATOM 749 C CA . GLU A 1 95 ? -10.262 -2.927 23.373 1.00 78.69 95 GLU A CA 1
ATOM 750 C C . GLU A 1 95 ? -9.455 -1.649 23.083 1.00 78.69 95 GLU A C 1
ATOM 752 O O . GLU A 1 95 ? -10.020 -0.637 22.658 1.00 78.69 95 GLU A O 1
ATOM 757 N N . ALA A 1 96 ? -8.132 -1.684 23.269 1.00 86.88 96 ALA A N 1
ATOM 758 C CA . ALA A 1 96 ? -7.255 -0.561 22.969 1.00 86.88 96 ALA A CA 1
ATOM 759 C C . ALA A 1 96 ? -6.975 -0.442 21.464 1.00 86.88 96 ALA A C 1
ATOM 761 O O . ALA A 1 96 ? -6.993 -1.425 20.722 1.00 86.88 96 ALA A O 1
ATOM 762 N N . CYS A 1 97 ? -6.627 0.771 21.019 1.00 91.62 97 CYS A N 1
ATOM 763 C CA . CYS A 1 97 ? -6.084 0.985 19.677 1.00 91.62 97 CYS A CA 1
ATOM 764 C C . CYS A 1 97 ? -4.868 0.059 19.469 1.00 91.62 97 CYS A C 1
ATOM 766 O O . CYS A 1 97 ? -4.062 -0.062 20.394 1.00 91.62 97 CYS A O 1
ATOM 768 N N . PRO A 1 98 ? -4.687 -0.582 18.301 1.00 90.69 98 PRO A N 1
ATOM 769 C CA . PRO A 1 98 ? -3.489 -1.379 18.030 1.00 90.69 98 PRO A CA 1
ATOM 770 C C . PRO A 1 98 ? -2.226 -0.512 17.893 1.00 90.69 98 PRO A C 1
ATOM 772 O O . PRO A 1 98 ? -1.122 -0.996 18.090 1.00 90.69 98 PRO A O 1
ATOM 775 N N . VAL A 1 99 ? -2.351 0.783 17.604 1.00 87.12 99 VAL A N 1
ATOM 776 C CA . VAL A 1 99 ? -1.210 1.706 17.512 1.00 87.12 99 VAL A CA 1
ATOM 777 C C . VAL A 1 99 ? -1.237 2.736 18.640 1.00 87.12 99 VAL A C 1
ATOM 779 O O . VAL A 1 99 ? -2.231 2.868 19.360 1.00 87.12 99 VAL A O 1
ATOM 782 N N . ASP A 1 100 ? -0.123 3.432 18.846 1.00 83.19 100 ASP A N 1
ATOM 783 C CA . ASP A 1 100 ? -0.058 4.549 19.793 1.00 83.19 100 ASP A CA 1
ATOM 784 C C . ASP A 1 100 ? -0.815 5.767 19.248 1.00 83.19 100 ASP A C 1
ATOM 786 O O . ASP A 1 100 ? -1.052 5.881 18.044 1.00 83.19 100 ASP A O 1
ATOM 790 N N . GLU A 1 101 ? -1.219 6.682 20.132 1.00 83.88 101 GLU A N 1
ATOM 791 C CA . GLU A 1 101 ? -2.086 7.809 19.767 1.00 83.88 101 GLU A CA 1
ATOM 792 C C . GLU A 1 101 ? -1.478 8.709 18.681 1.00 83.88 101 GLU A C 1
ATOM 794 O O . GLU A 1 101 ? -2.170 9.063 17.727 1.00 83.88 101 GLU A O 1
ATOM 799 N N . ASP A 1 102 ? -0.182 9.015 18.769 1.00 80.94 102 ASP A N 1
ATOM 800 C CA . ASP A 1 102 ? 0.506 9.832 17.764 1.00 80.94 102 ASP A CA 1
ATOM 801 C C . ASP A 1 102 ? 0.507 9.155 16.384 1.00 80.94 102 ASP A C 1
ATOM 803 O O . ASP A 1 102 ? 0.265 9.805 15.365 1.00 80.94 102 ASP A O 1
ATOM 807 N N . VAL A 1 103 ? 0.708 7.832 16.351 1.00 83.62 103 VAL A N 1
ATOM 808 C CA . VAL A 1 103 ? 0.690 7.025 15.120 1.00 83.62 103 VAL A CA 1
ATOM 809 C C . VAL A 1 103 ? -0.721 6.956 14.542 1.00 83.62 103 VAL A C 1
ATOM 811 O O . VAL A 1 103 ? -0.899 7.126 13.338 1.00 83.62 103 VAL A O 1
ATOM 814 N N . ARG A 1 104 ? -1.736 6.769 15.393 1.00 93.00 104 ARG A N 1
ATOM 815 C CA . ARG A 1 104 ? -3.149 6.808 14.998 1.00 93.00 104 ARG A CA 1
ATOM 816 C C . ARG A 1 104 ? -3.480 8.121 14.289 1.00 93.00 104 ARG A C 1
ATOM 818 O O . ARG A 1 104 ? -3.950 8.109 13.155 1.00 93.00 104 ARG A O 1
ATOM 825 N N . ILE A 1 105 ? -3.204 9.245 14.952 1.00 86.75 105 ILE A N 1
ATOM 826 C CA . ILE A 1 105 ? -3.482 10.588 14.428 1.00 86.75 105 ILE A CA 1
ATOM 827 C C . ILE A 1 105 ? -2.724 10.819 13.117 1.00 86.75 105 ILE A C 1
ATOM 829 O O . ILE A 1 105 ? -3.268 11.421 12.190 1.00 86.75 105 ILE A O 1
ATOM 833 N N . TRP A 1 106 ? -1.480 10.347 13.027 1.00 89.56 106 TRP A N 1
ATOM 834 C CA . TRP A 1 106 ? -0.681 10.436 11.809 1.00 89.56 106 TRP A CA 1
ATOM 835 C C . TRP A 1 106 ? -1.312 9.654 10.641 1.00 89.56 106 TRP A C 1
ATOM 837 O O . TRP A 1 106 ? -1.535 10.252 9.586 1.00 89.56 106 TRP A O 1
ATOM 847 N N . ILE A 1 107 ? -1.695 8.384 10.842 1.00 91.50 107 ILE A N 1
ATOM 848 C CA . ILE A 1 107 ? -2.381 7.569 9.819 1.00 91.50 107 ILE A CA 1
ATOM 849 C C . ILE A 1 107 ? -3.671 8.258 9.375 1.00 91.50 107 ILE A C 1
ATOM 851 O O . ILE A 1 107 ? -3.897 8.437 8.180 1.00 91.50 107 ILE A O 1
ATOM 855 N N . GLU A 1 108 ? -4.514 8.681 10.317 1.00 96.62 108 GLU A N 1
ATOM 856 C CA . GLU A 1 108 ? -5.801 9.304 10.000 1.00 96.62 108 GLU A CA 1
ATOM 857 C C . GLU A 1 108 ? -5.637 10.599 9.184 1.00 96.62 108 GLU A C 1
ATOM 859 O O . GLU A 1 108 ? -6.359 10.813 8.209 1.00 96.62 108 GLU A O 1
ATOM 864 N N . ARG A 1 109 ? -4.641 11.436 9.506 1.00 92.56 109 ARG A N 1
ATOM 865 C CA . ARG A 1 109 ? -4.323 12.643 8.720 1.00 92.56 109 ARG A CA 1
ATOM 866 C C . ARG A 1 109 ? -3.833 12.310 7.315 1.00 92.56 109 ARG A C 1
ATOM 868 O O . ARG A 1 109 ? -4.251 12.957 6.359 1.00 92.56 109 ARG A O 1
ATOM 875 N N . TYR A 1 110 ? -2.984 11.296 7.168 1.00 91.44 110 TYR A N 1
ATOM 876 C CA . TYR A 1 110 ? -2.532 10.850 5.847 1.00 91.44 110 TYR A CA 1
ATOM 877 C C . TYR A 1 110 ? -3.699 10.292 5.026 1.00 91.44 110 TYR A C 1
ATOM 879 O O . TYR A 1 110 ? -3.783 10.539 3.826 1.00 91.44 110 TYR A O 1
ATOM 887 N N . PHE A 1 111 ? -4.664 9.627 5.663 1.00 97.19 111 PHE A N 1
ATOM 888 C CA . PHE A 1 111 ? -5.904 9.219 5.005 1.00 97.19 111 PHE A CA 1
ATOM 889 C C . PHE A 1 111 ? -6.741 10.411 4.534 1.00 97.19 111 PHE A C 1
ATOM 891 O O . PHE A 1 111 ? -7.258 10.359 3.420 1.00 97.19 111 PHE A O 1
ATOM 898 N N 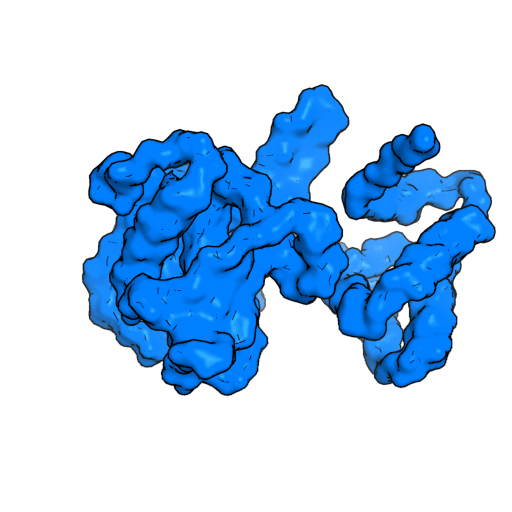. GLN A 1 112 ? -6.857 11.488 5.320 1.00 95.94 112 GLN A N 1
ATOM 899 C CA . GLN A 1 112 ? -7.518 12.721 4.865 1.00 95.94 112 GLN A CA 1
ATOM 900 C C . GLN A 1 112 ? -6.831 13.286 3.614 1.00 95.94 112 GLN A C 1
ATOM 902 O O . GLN A 1 112 ? -7.503 13.550 2.618 1.00 95.94 112 GLN A O 1
ATOM 907 N N . VAL A 1 113 ? -5.497 13.376 3.623 1.00 93.75 113 VAL A N 1
ATOM 908 C CA . VAL A 1 113 ? -4.708 13.819 2.462 1.00 93.75 113 VAL A CA 1
ATOM 909 C C . VAL A 1 113 ? -4.962 12.917 1.250 1.00 93.75 113 VAL A C 1
ATOM 911 O O . VAL A 1 113 ? -5.265 13.406 0.167 1.00 93.75 113 VAL A O 1
ATOM 914 N N . LEU A 1 114 ? -4.924 11.593 1.410 1.00 96.25 114 LEU A N 1
ATOM 915 C CA . LEU A 1 114 ? -5.178 10.651 0.315 1.00 96.25 114 LEU A CA 1
ATOM 916 C C . LEU A 1 114 ? -6.624 10.719 -0.207 1.00 96.25 114 LEU A C 1
ATOM 918 O O . LEU A 1 114 ? -6.851 10.565 -1.409 1.00 96.25 114 LEU A O 1
ATOM 922 N N . LEU A 1 115 ? -7.607 10.989 0.660 1.00 96.38 115 LEU A N 1
ATOM 923 C CA . LEU A 1 115 ? -8.998 11.233 0.264 1.00 96.38 115 LEU A CA 1
ATOM 924 C C . LEU A 1 115 ? -9.141 12.517 -0.563 1.00 96.38 115 LEU A C 1
ATOM 926 O O . LEU A 1 115 ? -9.934 12.534 -1.505 1.00 96.38 115 LEU A O 1
ATOM 930 N N . GLU A 1 116 ? -8.383 13.565 -0.241 1.00 95.38 116 GLU A N 1
ATOM 931 C CA . GLU A 1 116 ? -8.328 14.803 -1.026 1.00 95.38 116 GLU A CA 1
ATOM 932 C C . GLU A 1 116 ? -7.624 14.583 -2.371 1.00 95.38 116 GLU A C 1
ATOM 934 O O . GLU A 1 116 ? -8.141 14.980 -3.417 1.00 95.38 116 GLU A O 1
ATOM 939 N N . ILE A 1 117 ? -6.482 13.890 -2.357 1.00 95.25 117 ILE A N 1
ATOM 940 C CA . ILE A 1 117 ? -5.656 13.610 -3.535 1.00 95.25 117 ILE A CA 1
ATOM 941 C C . ILE A 1 117 ? -6.394 12.712 -4.535 1.00 95.25 117 ILE A C 1
ATOM 943 O O . ILE A 1 117 ? -6.388 13.001 -5.734 1.00 95.25 117 ILE A O 1
ATOM 947 N N . PHE A 1 118 ? -7.001 11.609 -4.085 1.00 95.12 118 PHE A N 1
ATOM 948 C CA . PHE A 1 118 ? -7.594 10.592 -4.969 1.00 95.12 118 PHE A CA 1
ATOM 949 C C . PHE A 1 118 ? -9.121 10.657 -5.074 1.00 95.12 118 PHE A C 1
ATOM 951 O O . PHE A 1 118 ? -9.698 10.065 -5.993 1.00 95.12 118 PHE A O 1
ATOM 958 N N . GLY A 1 119 ? -9.772 11.419 -4.196 1.00 92.44 119 GLY A N 1
ATOM 959 C CA . GLY A 1 119 ? -11.215 11.617 -4.171 1.00 92.44 119 GLY A CA 1
ATOM 960 C C . GLY A 1 119 ? -11.959 10.523 -3.404 1.00 92.44 119 GLY A C 1
ATOM 961 O O . GLY A 1 119 ? -11.879 9.338 -3.730 1.00 92.44 119 GLY A O 1
ATOM 962 N N . LYS A 1 120 ? -12.776 10.936 -2.427 1.00 90.69 120 LYS A N 1
ATOM 963 C CA . LYS A 1 120 ? -13.558 10.037 -1.559 1.00 90.69 120 LYS A CA 1
ATOM 964 C C . LYS A 1 120 ? -14.437 9.045 -2.328 1.00 90.69 120 LYS A C 1
ATOM 966 O O . LYS A 1 120 ? -14.400 7.858 -2.030 1.00 90.69 120 LYS A O 1
ATOM 971 N N . GLU A 1 121 ? -15.177 9.491 -3.342 1.00 91.62 121 GLU A N 1
ATOM 972 C CA . GLU A 1 121 ? -16.065 8.610 -4.124 1.00 91.62 121 GLU A CA 1
ATOM 973 C C . GLU A 1 121 ? -15.304 7.484 -4.838 1.00 91.62 121 GLU A C 1
ATOM 975 O O . GLU A 1 121 ? -15.759 6.338 -4.861 1.00 91.62 121 GLU A O 1
ATOM 980 N N . ASN A 1 122 ? -14.107 7.779 -5.356 1.00 89.31 122 ASN A N 1
ATOM 981 C CA . ASN A 1 122 ? -13.254 6.762 -5.965 1.00 89.31 122 ASN A CA 1
ATOM 982 C C . ASN A 1 122 ? -12.828 5.731 -4.915 1.00 89.31 122 ASN A C 1
ATOM 984 O O . ASN A 1 122 ? -12.922 4.530 -5.160 1.00 89.31 122 ASN A O 1
ATOM 988 N N . THR A 1 123 ? -12.425 6.185 -3.726 1.00 87.62 123 THR A N 1
ATOM 989 C CA . THR A 1 123 ? -12.046 5.325 -2.594 1.00 87.62 123 THR A CA 1
ATOM 990 C C . THR A 1 123 ? -13.191 4.420 -2.138 1.00 87.62 123 THR A C 1
ATOM 992 O O . THR A 1 123 ? -12.955 3.250 -1.838 1.00 87.62 123 THR A O 1
ATOM 995 N N . LEU A 1 124 ? -14.433 4.917 -2.119 1.00 91.00 124 LEU A N 1
ATOM 996 C CA . LEU A 1 124 ? -15.623 4.139 -1.747 1.00 91.00 124 LEU A CA 1
ATOM 997 C C . LEU A 1 124 ? -15.990 3.088 -2.804 1.00 91.00 124 LEU A C 1
ATOM 999 O O . LEU A 1 124 ? -16.331 1.954 -2.471 1.00 91.00 124 LEU A O 1
ATOM 1003 N N . GLY A 1 125 ? -15.912 3.455 -4.084 1.00 89.75 125 GLY A N 1
ATOM 1004 C CA . GLY A 1 125 ? -16.325 2.594 -5.193 1.00 89.75 125 GLY A CA 1
ATOM 1005 C C . GLY A 1 125 ? -15.280 1.570 -5.635 1.00 89.75 125 GLY A C 1
ATOM 1006 O O . GLY A 1 125 ? -15.628 0.584 -6.291 1.00 89.75 125 GLY A O 1
ATOM 1007 N N . ARG A 1 126 ? -13.997 1.772 -5.304 1.00 94.31 126 ARG A N 1
ATOM 1008 C CA . ARG A 1 126 ? -12.921 0.914 -5.812 1.00 94.31 126 ARG A CA 1
ATOM 1009 C C . ARG A 1 126 ? -13.025 -0.501 -5.249 1.00 94.31 126 ARG A C 1
ATOM 1011 O O . ARG A 1 126 ? -13.238 -0.704 -4.053 1.00 94.31 126 ARG A O 1
ATOM 1018 N N . LYS A 1 127 ? -12.846 -1.494 -6.119 1.00 96.50 127 LYS A N 1
ATOM 1019 C CA . LYS A 1 127 ? -12.733 -2.901 -5.726 1.00 96.50 127 LYS A CA 1
ATOM 1020 C C . LYS A 1 127 ? -11.402 -3.129 -5.008 1.00 96.50 127 LYS A C 1
ATOM 1022 O O . LYS A 1 127 ? -10.362 -2.746 -5.535 1.00 96.50 127 LYS A O 1
ATOM 1027 N N . VAL A 1 128 ? -11.432 -3.826 -3.875 1.00 98.31 128 VAL A N 1
ATOM 1028 C CA . VAL A 1 128 ? -10.225 -4.392 -3.256 1.00 98.31 128 VAL A CA 1
ATOM 1029 C C . VAL A 1 128 ? -9.889 -5.707 -3.952 1.00 98.31 128 VAL A C 1
ATOM 1031 O O . VAL A 1 128 ? -10.715 -6.624 -3.975 1.00 98.31 128 VAL A O 1
ATOM 1034 N N . LEU A 1 129 ? -8.706 -5.781 -4.558 1.00 98.50 129 LEU A N 1
ATOM 1035 C CA . LEU A 1 129 ? -8.213 -6.995 -5.193 1.00 98.50 129 LEU A CA 1
ATOM 1036 C C . LEU A 1 129 ? -7.711 -7.976 -4.133 1.00 98.50 129 LEU A C 1
ATOM 1038 O O . LEU A 1 129 ? -7.140 -7.590 -3.115 1.00 98.50 129 LEU A O 1
ATOM 1042 N N . VAL A 1 130 ? -7.910 -9.264 -4.388 1.00 98.25 130 VAL A N 1
ATOM 1043 C CA . VAL A 1 130 ? -7.497 -10.355 -3.493 1.00 98.25 130 VAL A CA 1
ATOM 1044 C C . VAL A 1 130 ? -6.718 -11.424 -4.266 1.00 98.25 130 VAL A C 1
ATOM 1046 O O . VAL A 1 130 ? -6.860 -11.502 -5.489 1.00 98.25 130 VAL A O 1
ATOM 1049 N N . PRO A 1 131 ? -5.912 -12.286 -3.608 1.00 95.62 131 PRO A N 1
ATOM 1050 C CA . PRO A 1 131 ? -5.129 -13.340 -4.265 1.00 95.62 131 PRO A CA 1
ATOM 1051 C C . PRO A 1 131 ? -6.020 -14.492 -4.772 1.00 95.62 131 PRO A C 1
ATOM 1053 O O . PRO A 1 131 ? -5.972 -15.630 -4.304 1.00 95.62 131 PRO A O 1
ATOM 1056 N N . ARG A 1 132 ? -6.889 -14.192 -5.740 1.00 95.19 132 ARG A N 1
ATOM 1057 C CA . ARG A 1 132 ? -7.814 -15.119 -6.398 1.00 95.19 132 ARG A CA 1
ATOM 1058 C C . ARG A 1 132 ? -7.645 -15.038 -7.903 1.00 95.19 132 ARG A C 1
ATOM 1060 O O . ARG A 1 132 ? -7.415 -13.971 -8.456 1.00 95.19 132 ARG A O 1
ATOM 1067 N N . ARG A 1 133 ? -7.902 -16.156 -8.588 1.00 93.62 133 ARG A N 1
ATOM 1068 C CA . ARG A 1 133 ? -7.891 -16.219 -10.061 1.00 93.62 133 ARG A CA 1
ATOM 1069 C C . ARG A 1 133 ? -8.874 -15.263 -10.741 1.00 93.62 133 ARG A C 1
ATOM 1071 O O . ARG A 1 133 ? -8.680 -14.957 -11.906 1.00 93.62 133 ARG A O 1
ATOM 1078 N N . SER A 1 134 ? -9.929 -14.834 -10.047 1.00 96.12 134 SER A N 1
ATOM 1079 C CA . SER A 1 134 ? -10.862 -13.824 -10.564 1.00 96.12 134 SER A CA 1
ATOM 1080 C C . SER A 1 134 ? -10.213 -12.453 -10.735 1.00 96.12 134 SER A C 1
ATOM 1082 O O . SER A 1 134 ? -10.651 -11.682 -11.580 1.00 96.12 134 SER A O 1
ATOM 1084 N N . ASP A 1 135 ? -9.201 -12.161 -9.920 1.00 97.94 135 ASP A N 1
ATOM 1085 C CA . ASP A 1 135 ? -8.551 -10.855 -9.835 1.00 97.94 135 ASP A CA 1
ATOM 1086 C C . ASP A 1 135 ? -7.175 -10.915 -10.501 1.00 97.94 135 ASP A C 1
ATOM 1088 O O . ASP A 1 135 ? -6.796 -9.997 -11.214 1.00 97.94 135 ASP A O 1
ATOM 1092 N N . PHE A 1 136 ? -6.484 -12.048 -10.352 1.00 97.94 136 PHE A N 1
ATOM 1093 C CA . PHE A 1 136 ? -5.209 -12.361 -10.987 1.00 97.94 136 PHE A CA 1
ATOM 1094 C C . PHE A 1 136 ? -5.331 -13.666 -11.787 1.00 97.94 136 PHE A C 1
ATOM 1096 O O . PHE A 1 136 ? -4.928 -14.730 -11.302 1.00 97.94 136 PHE A O 1
ATOM 1103 N N . PRO A 1 137 ? -5.896 -13.637 -13.010 1.00 97.31 137 PRO A N 1
ATOM 1104 C CA . PRO A 1 137 ? -6.025 -14.801 -13.893 1.00 97.31 137 PRO A CA 1
ATOM 1105 C C . PRO A 1 137 ? -4.686 -15.201 -14.547 1.00 97.31 137 PRO A C 1
ATOM 1107 O O . PRO A 1 137 ? -4.639 -15.573 -15.716 1.00 97.31 137 PRO A O 1
ATOM 1110 N N . ILE A 1 138 ? -3.597 -15.139 -13.782 1.00 96.19 138 ILE A N 1
ATOM 1111 C CA . ILE A 1 138 ? -2.220 -15.355 -14.224 1.00 96.19 138 ILE A CA 1
ATOM 1112 C C . ILE A 1 138 ? -1.761 -16.736 -13.772 1.00 96.19 138 ILE A C 1
ATOM 1114 O O . ILE A 1 138 ? -2.067 -17.201 -12.668 1.00 96.19 138 ILE A O 1
ATOM 1118 N N . ARG A 1 139 ? -0.985 -17.404 -14.625 1.00 94.50 139 ARG A N 1
ATOM 1119 C CA . ARG A 1 139 ? -0.214 -18.574 -14.211 1.00 94.50 139 ARG A CA 1
ATOM 1120 C C . ARG A 1 139 ? 1.169 -18.111 -13.773 1.00 94.50 139 ARG A C 1
ATOM 1122 O O . ARG A 1 139 ? 2.045 -17.933 -14.608 1.00 94.50 139 ARG A O 1
ATOM 1129 N N . TYR A 1 140 ? 1.358 -17.971 -12.467 1.00 94.31 140 TYR A N 1
ATOM 1130 C CA . TYR A 1 140 ? 2.668 -17.676 -11.899 1.00 94.31 140 TYR A CA 1
ATOM 1131 C C . TYR A 1 140 ? 3.595 -18.887 -12.049 1.00 94.31 140 TYR A C 1
ATOM 1133 O O . TYR A 1 140 ? 3.339 -19.955 -11.490 1.00 94.31 140 TYR A O 1
ATOM 1141 N N . ASP A 1 141 ? 4.629 -18.725 -12.869 1.00 94.19 141 ASP A N 1
ATOM 1142 C CA . ASP A 1 141 ? 5.606 -19.753 -13.244 1.00 94.19 141 ASP A CA 1
ATOM 1143 C C . ASP A 1 141 ? 7.063 -19.265 -13.111 1.00 94.19 141 ASP A C 1
ATOM 1145 O O . ASP A 1 141 ? 7.965 -19.899 -13.655 1.00 94.19 141 ASP A O 1
ATOM 1149 N N . GLY A 1 142 ? 7.284 -18.146 -12.410 1.00 92.25 142 GLY A N 1
ATOM 1150 C CA . GLY A 1 142 ? 8.600 -17.518 -12.251 1.00 92.25 142 GLY A CA 1
ATOM 1151 C C . GLY A 1 142 ? 9.083 -16.745 -13.484 1.00 92.25 142 GLY A C 1
ATOM 1152 O O . GLY A 1 142 ? 10.219 -16.279 -13.509 1.00 92.25 142 GLY A O 1
ATOM 1153 N N . SER A 1 143 ? 8.259 -16.611 -14.533 1.00 95.12 143 SER A N 1
ATOM 1154 C CA . SER A 1 143 ? 8.652 -15.908 -15.759 1.00 95.12 143 SER A CA 1
ATOM 1155 C C . SER A 1 143 ? 8.420 -14.397 -15.699 1.00 95.12 143 SER A C 1
ATOM 1157 O O . SER A 1 143 ? 7.474 -13.908 -15.084 1.00 95.12 143 SER A O 1
ATOM 1159 N N . GLU A 1 144 ? 9.221 -13.652 -16.464 1.00 95.56 144 GLU A N 1
ATOM 1160 C CA . GLU A 1 144 ? 9.003 -12.219 -16.712 1.00 95.56 144 GLU A CA 1
ATOM 1161 C C . GLU A 1 144 ? 7.642 -11.951 -17.374 1.00 95.56 144 GLU A C 1
ATOM 1163 O O . GLU A 1 144 ? 7.016 -10.926 -17.119 1.00 95.56 144 GLU A O 1
ATOM 1168 N N . ARG A 1 145 ? 7.114 -12.900 -18.165 1.00 96.75 145 ARG A N 1
ATOM 1169 C CA . ARG A 1 145 ? 5.756 -12.793 -18.720 1.00 96.75 145 ARG A CA 1
ATOM 1170 C C . ARG A 1 145 ? 4.714 -12.670 -17.608 1.00 96.75 145 ARG A C 1
ATOM 1172 O O . ARG A 1 145 ? 3.848 -11.807 -17.703 1.00 96.75 145 ARG A O 1
ATOM 1179 N N . ALA A 1 146 ? 4.801 -13.499 -16.565 1.00 96.50 146 ALA A N 1
ATOM 1180 C CA . ALA A 1 146 ? 3.887 -13.406 -15.428 1.00 96.50 146 ALA A CA 1
ATOM 1181 C C . ALA A 1 146 ? 4.022 -12.050 -14.711 1.00 96.50 146 ALA A C 1
ATOM 1183 O O . ALA A 1 146 ? 3.016 -11.492 -14.274 1.00 96.50 146 ALA A O 1
ATOM 1184 N N . ALA A 1 147 ? 5.229 -11.478 -14.647 1.00 96.19 147 ALA A N 1
ATOM 1185 C CA . ALA A 1 147 ? 5.446 -10.139 -14.103 1.00 96.19 147 ALA A CA 1
ATOM 1186 C C . ALA A 1 147 ? 4.818 -9.032 -14.961 1.00 96.19 147 ALA A C 1
ATOM 1188 O O . ALA A 1 147 ? 4.133 -8.174 -14.415 1.00 96.19 147 ALA A O 1
ATOM 1189 N N . HIS A 1 148 ? 4.952 -9.076 -16.289 1.00 97.75 148 HIS A N 1
ATOM 1190 C CA . HIS A 1 148 ? 4.286 -8.114 -17.177 1.00 97.75 148 HIS A CA 1
ATOM 1191 C C . HIS A 1 148 ? 2.754 -8.239 -17.145 1.00 97.75 148 HIS A C 1
ATOM 1193 O O . HIS A 1 148 ? 2.052 -7.228 -17.148 1.00 97.75 148 HIS A O 1
ATOM 1199 N N . GLU A 1 149 ? 2.216 -9.461 -17.074 1.00 98.19 149 GLU A N 1
ATOM 1200 C CA . GLU A 1 149 ? 0.777 -9.677 -16.872 1.00 98.19 149 GLU A CA 1
ATOM 1201 C C . GLU A 1 149 ? 0.323 -9.096 -15.520 1.00 98.19 149 GLU A C 1
ATOM 1203 O O . GLU A 1 149 ? -0.727 -8.459 -15.440 1.00 98.19 149 GLU A O 1
ATOM 1208 N N . THR A 1 150 ? 1.141 -9.246 -14.472 1.00 98.25 150 THR A N 1
ATOM 1209 C CA . THR A 1 150 ? 0.866 -8.680 -13.141 1.00 98.25 150 THR A CA 1
ATOM 1210 C C . THR A 1 150 ? 0.900 -7.157 -13.174 1.00 98.25 150 THR A C 1
ATOM 1212 O O . THR A 1 150 ? -0.038 -6.524 -12.693 1.00 98.25 150 THR A O 1
ATOM 1215 N N . LEU A 1 151 ? 1.921 -6.566 -13.803 1.00 98.25 151 LEU A N 1
ATOM 1216 C CA . LEU A 1 151 ? 2.025 -5.125 -14.025 1.00 98.25 151 LEU A CA 1
ATOM 1217 C C . LEU A 1 151 ? 0.775 -4.588 -14.715 1.00 98.25 151 LEU A C 1
ATOM 1219 O O . LEU A 1 151 ? 0.235 -3.583 -14.275 1.00 98.25 151 LEU A O 1
ATOM 1223 N N . SER A 1 152 ? 0.282 -5.261 -15.757 1.00 98.50 152 SER A N 1
ATOM 1224 C CA . SER A 1 152 ? -0.921 -4.822 -16.467 1.00 98.50 152 SER A CA 1
ATOM 1225 C C . SER A 1 152 ? -2.146 -4.751 -15.548 1.00 98.50 152 SER A C 1
ATOM 1227 O O . SER A 1 152 ? -2.891 -3.771 -15.604 1.00 98.50 152 SER A O 1
ATOM 1229 N N . ILE A 1 153 ? -2.333 -5.738 -14.665 1.00 98.62 153 ILE A N 1
ATOM 1230 C CA . ILE A 1 153 ? -3.437 -5.748 -13.693 1.00 98.62 153 ILE A CA 1
ATOM 1231 C C . ILE A 1 153 ? -3.265 -4.629 -12.661 1.00 98.62 153 ILE A C 1
ATOM 1233 O O . ILE A 1 153 ? -4.209 -3.876 -12.422 1.00 98.62 153 ILE A O 1
ATOM 1237 N N . VAL A 1 154 ? -2.072 -4.498 -12.074 1.00 98.56 154 VAL A N 1
ATOM 1238 C CA . VAL A 1 154 ? -1.791 -3.493 -11.036 1.00 98.56 154 VAL A CA 1
ATOM 1239 C C . VAL A 1 154 ? -1.895 -2.077 -11.607 1.00 98.56 154 VAL A C 1
ATOM 1241 O O . VAL A 1 154 ? -2.600 -1.247 -11.044 1.00 98.56 154 VAL A O 1
ATOM 1244 N N . ALA A 1 155 ? -1.293 -1.811 -12.767 1.00 98.44 155 ALA A N 1
ATOM 1245 C CA . ALA A 1 155 ? -1.367 -0.517 -13.441 1.00 98.44 155 ALA A CA 1
ATOM 1246 C C . ALA A 1 155 ? -2.813 -0.151 -13.808 1.00 98.44 155 ALA A C 1
ATOM 1248 O O . ALA A 1 155 ? -3.247 0.970 -13.550 1.00 98.44 155 ALA A O 1
ATOM 1249 N N . THR A 1 156 ? -3.604 -1.115 -14.299 1.00 98.25 156 THR A N 1
ATOM 1250 C CA . THR A 1 156 ? -5.039 -0.903 -14.562 1.00 98.25 156 THR A CA 1
ATOM 1251 C C . THR A 1 156 ? -5.796 -0.551 -13.282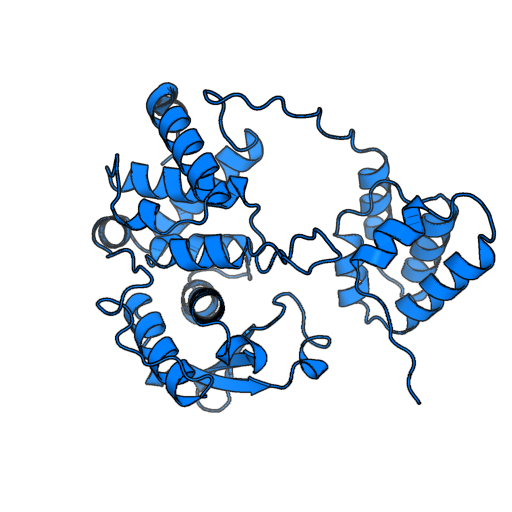 1.00 98.25 156 THR A C 1
ATOM 1253 O O . THR A 1 156 ? -6.566 0.408 -13.268 1.00 98.25 156 THR A O 1
ATOM 1256 N N . GLN A 1 157 ? -5.565 -1.293 -12.196 1.00 98.00 157 GLN A N 1
ATOM 1257 C CA . GLN A 1 157 ? -6.188 -1.043 -10.895 1.00 98.00 157 GLN A CA 1
ATOM 1258 C C . GLN A 1 157 ? -5.819 0.337 -10.327 1.00 98.00 157 GLN A C 1
ATOM 1260 O O . GLN A 1 157 ? -6.637 0.966 -9.651 1.00 98.00 157 GLN A O 1
ATOM 1265 N N . MET A 1 158 ? -4.601 0.801 -10.613 1.00 97.56 158 MET A N 1
ATOM 1266 C CA . MET A 1 158 ? -4.068 2.094 -10.185 1.00 97.56 158 MET A CA 1
ATOM 1267 C C . MET A 1 158 ? -4.307 3.224 -11.189 1.00 97.56 158 MET A C 1
ATOM 1269 O O . MET A 1 158 ? -3.888 4.354 -10.954 1.00 97.56 158 MET A O 1
ATOM 1273 N N . GLU A 1 159 ? -5.028 2.949 -12.278 1.00 96.62 159 GLU A N 1
ATOM 1274 C CA . GLU A 1 159 ? -5.365 3.926 -13.317 1.00 96.62 159 GLU A CA 1
ATOM 1275 C C . GLU A 1 159 ? -4.124 4.578 -13.949 1.00 96.62 159 GLU A C 1
ATOM 1277 O O . GLU A 1 159 ? -4.129 5.768 -14.267 1.00 96.62 159 GLU A O 1
ATOM 1282 N N . VAL A 1 160 ? -3.057 3.798 -14.134 1.00 97.00 160 VAL A N 1
ATOM 1283 C CA . VAL A 1 160 ? -1.877 4.190 -14.912 1.00 97.00 160 VAL A CA 1
ATOM 1284 C C . VAL A 1 160 ? -1.867 3.378 -16.207 1.00 97.00 160 VAL A C 1
ATOM 1286 O O . VAL A 1 160 ? -1.887 2.146 -16.148 1.00 97.00 160 VAL A O 1
ATOM 1289 N N . PRO A 1 161 ? -1.848 4.016 -17.391 1.00 97.06 161 PRO A N 1
ATOM 1290 C CA . PRO A 1 161 ? -1.763 3.285 -18.649 1.00 97.06 161 PRO A CA 1
ATOM 1291 C C . PRO A 1 161 ? -0.455 2.493 -18.716 1.00 97.06 161 PRO A C 1
ATOM 1293 O O . PRO A 1 161 ? 0.629 3.065 -18.601 1.00 97.06 161 PRO A O 1
ATOM 1296 N N . VAL A 1 162 ? -0.548 1.172 -18.888 1.00 96.62 162 VAL A N 1
ATOM 1297 C CA . VAL A 1 162 ? 0.615 0.269 -18.823 1.00 96.62 162 VAL A CA 1
ATOM 1298 C C . VAL A 1 162 ? 1.659 0.584 -19.898 1.00 96.62 162 VAL A C 1
ATOM 1300 O O . VAL A 1 162 ? 2.846 0.383 -19.685 1.00 96.62 162 VAL A O 1
ATOM 1303 N N . GLU A 1 163 ? 1.246 1.147 -21.033 1.00 95.69 163 GLU A N 1
ATOM 1304 C CA . GLU A 1 163 ? 2.129 1.607 -22.106 1.00 95.69 163 GLU A CA 1
ATOM 1305 C C . GLU A 1 163 ? 3.039 2.782 -21.707 1.00 95.69 163 GLU A C 1
ATOM 1307 O O . GLU A 1 163 ? 4.023 3.057 -22.400 1.00 95.69 163 GLU A O 1
ATOM 1312 N N . GLN A 1 164 ? 2.721 3.468 -20.604 1.00 94.31 164 GLN A N 1
ATOM 1313 C CA . GLN A 1 164 ? 3.568 4.499 -20.007 1.00 94.31 164 GLN A CA 1
ATOM 1314 C C . GLN A 1 164 ? 4.588 3.921 -19.026 1.00 94.31 164 GLN A C 1
ATOM 1316 O O . GLN A 1 164 ? 5.348 4.702 -18.468 1.00 94.31 164 GLN A O 1
ATOM 1321 N N . ILE A 1 165 ? 4.611 2.605 -18.800 1.00 93.69 165 ILE A N 1
ATOM 1322 C CA . ILE A 1 165 ? 5.511 1.955 -17.849 1.00 93.69 165 ILE A CA 1
ATOM 1323 C C . ILE A 1 165 ? 6.439 0.993 -18.594 1.00 93.69 165 ILE A C 1
ATOM 1325 O O . ILE A 1 165 ? 5.991 0.105 -19.321 1.00 93.69 165 ILE A O 1
ATOM 1329 N N . THR A 1 166 ? 7.739 1.148 -18.378 1.00 92.88 166 THR A N 1
ATOM 1330 C CA . THR A 1 166 ? 8.760 0.161 -18.735 1.00 92.88 166 THR A CA 1
ATOM 1331 C C . THR A 1 166 ? 9.089 -0.655 -17.490 1.00 92.88 166 THR A C 1
ATOM 1333 O O . THR A 1 166 ? 9.259 -0.089 -16.412 1.00 92.88 166 THR A O 1
ATOM 1336 N N . LEU A 1 167 ? 9.142 -1.982 -17.632 1.00 91.56 167 LEU A N 1
ATOM 1337 C CA . LEU A 1 167 ? 9.475 -2.899 -16.546 1.00 91.56 167 LEU A CA 1
ATOM 1338 C C . LEU A 1 167 ? 10.745 -3.671 -16.883 1.00 91.56 167 LEU A C 1
ATOM 1340 O O . LEU A 1 167 ? 10.753 -4.430 -17.852 1.00 91.56 167 LEU A O 1
ATOM 1344 N N . ASP A 1 168 ? 11.759 -3.507 -16.041 1.00 88.50 168 ASP A N 1
ATOM 1345 C CA . ASP A 1 168 ? 13.064 -4.153 -16.158 1.00 88.50 168 ASP A CA 1
ATOM 1346 C C . ASP A 1 168 ? 13.355 -5.082 -14.974 1.00 88.50 168 ASP A C 1
ATOM 1348 O O . ASP A 1 168 ? 12.714 -5.016 -13.922 1.00 88.50 168 ASP A O 1
ATOM 1352 N N . PHE A 1 169 ? 14.350 -5.960 -15.137 1.00 85.19 169 PHE A N 1
ATOM 1353 C CA . PHE A 1 169 ? 14.724 -6.947 -14.124 1.00 85.19 169 PHE A CA 1
ATOM 1354 C C . PHE A 1 169 ? 16.221 -6.944 -13.837 1.00 85.19 169 PHE A C 1
ATOM 1356 O O . PHE A 1 169 ? 17.039 -6.951 -14.758 1.00 85.19 169 PHE A O 1
ATOM 1363 N N . PHE A 1 170 ? 16.582 -7.036 -12.559 1.00 78.81 170 PHE A N 1
ATOM 1364 C CA . PHE A 1 170 ? 17.975 -7.119 -12.120 1.00 78.81 170 PHE A CA 1
ATOM 1365 C C . PHE A 1 170 ? 18.224 -8.298 -11.169 1.00 78.81 170 PHE A C 1
ATOM 1367 O O . PHE A 1 170 ? 17.310 -8.838 -10.542 1.00 78.81 170 PHE A O 1
ATOM 1374 N N . GLU A 1 171 ? 19.483 -8.729 -11.089 1.00 76.06 171 GLU A N 1
ATOM 1375 C CA . GLU A 1 171 ? 19.920 -9.806 -10.193 1.00 76.06 171 GLU A CA 1
ATOM 1376 C C . GLU A 1 171 ? 20.085 -9.308 -8.751 1.00 76.06 171 GLU A C 1
ATOM 1378 O O . GLU A 1 171 ? 20.490 -8.173 -8.518 1.00 76.06 171 GLU A O 1
ATOM 1383 N N . ASP A 1 172 ? 19.858 -10.184 -7.770 1.00 60.38 172 ASP A N 1
ATOM 1384 C CA . ASP A 1 172 ? 19.833 -9.867 -6.326 1.00 60.38 172 ASP A CA 1
ATOM 1385 C C . ASP A 1 172 ? 21.121 -9.183 -5.813 1.00 60.38 172 ASP A C 1
ATOM 1387 O O . ASP A 1 172 ? 21.101 -8.416 -4.855 1.00 60.38 172 ASP A O 1
ATOM 1391 N N . HIS A 1 173 ? 22.252 -9.407 -6.489 1.00 49.66 173 HIS A N 1
ATOM 1392 C CA . HIS A 1 173 ? 23.548 -8.800 -6.162 1.00 49.66 173 HIS A CA 1
ATOM 1393 C C . HIS A 1 173 ? 23.620 -7.287 -6.442 1.00 49.66 173 HIS A C 1
ATOM 1395 O O . HIS A 1 173 ? 24.527 -6.629 -5.939 1.00 49.66 173 HIS A O 1
ATOM 1401 N N . LEU A 1 174 ? 22.691 -6.742 -7.236 1.00 45.78 174 LEU A N 1
ATOM 1402 C CA . LEU A 1 174 ? 22.574 -5.308 -7.534 1.00 45.78 174 LEU A CA 1
ATOM 1403 C C . LEU A 1 174 ? 21.628 -4.574 -6.569 1.00 45.78 174 LEU A C 1
ATOM 1405 O O . LEU A 1 174 ? 21.731 -3.360 -6.446 1.00 45.78 174 LEU A O 1
ATOM 1409 N N . GLY A 1 175 ? 20.756 -5.285 -5.842 1.00 39.84 175 GLY A N 1
ATOM 1410 C CA . GLY A 1 175 ? 19.795 -4.679 -4.903 1.00 39.84 175 GLY A CA 1
ATOM 1411 C C . GLY A 1 175 ? 20.423 -4.084 -3.638 1.00 39.84 175 GLY A C 1
ATOM 1412 O O . GLY A 1 175 ? 19.740 -3.422 -2.868 1.00 39.84 175 GLY A O 1
ATOM 1413 N N . ALA A 1 176 ? 21.722 -4.309 -3.421 1.00 36.94 176 ALA A N 1
ATOM 1414 C CA . ALA A 1 176 ? 22.497 -3.689 -2.347 1.00 36.94 176 ALA A CA 1
ATOM 1415 C C . ALA A 1 176 ? 23.057 -2.300 -2.719 1.00 36.94 176 ALA A C 1
ATOM 1417 O O . ALA A 1 176 ? 23.787 -1.729 -1.921 1.00 36.94 176 ALA A O 1
ATOM 1418 N N . ILE A 1 177 ? 22.773 -1.790 -3.926 1.00 36.28 177 ILE A N 1
ATOM 1419 C CA . ILE A 1 177 ? 23.379 -0.564 -4.484 1.00 36.28 177 ILE A CA 1
ATOM 1420 C C . ILE A 1 177 ? 22.387 0.618 -4.498 1.00 36.28 177 ILE A C 1
ATOM 1422 O O . ILE A 1 177 ? 22.772 1.745 -4.793 1.00 36.28 177 ILE A O 1
ATOM 1426 N N . THR A 1 178 ? 21.111 0.401 -4.173 1.00 33.09 1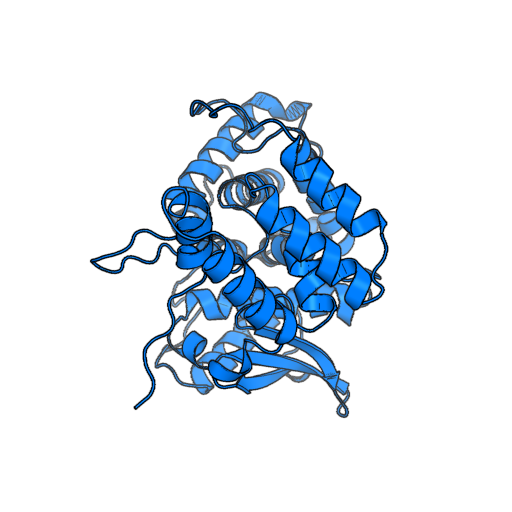78 THR A N 1
ATOM 1427 C CA . THR A 1 178 ? 20.052 1.403 -4.375 1.00 33.09 178 THR A CA 1
ATOM 1428 C C . THR A 1 178 ? 19.204 1.585 -3.119 1.00 33.09 178 THR A C 1
ATOM 1430 O O . THR A 1 178 ? 18.754 0.612 -2.517 1.00 33.09 178 THR A O 1
ATOM 1433 N N . GLU A 1 179 ? 19.028 2.845 -2.726 1.00 34.84 179 GLU A N 1
ATOM 1434 C CA . GLU A 1 179 ? 18.342 3.308 -1.518 1.00 34.84 179 GLU A CA 1
ATOM 1435 C C . GLU A 1 179 ? 16.899 2.758 -1.396 1.00 34.84 179 GLU A C 1
ATOM 1437 O O . GLU A 1 179 ? 16.153 2.685 -2.369 1.00 34.84 179 GLU A O 1
ATOM 1442 N N . GLY A 1 180 ? 16.485 2.392 -0.178 1.00 39.19 180 GLY A N 1
ATOM 1443 C CA . GLY A 1 180 ? 15.069 2.382 0.230 1.00 39.19 180 GLY A CA 1
ATOM 1444 C C . GLY A 1 180 ? 14.241 1.104 0.034 1.00 39.19 180 GLY A C 1
ATOM 1445 O O . GLY A 1 180 ? 13.661 0.634 1.009 1.00 39.19 180 GLY A O 1
ATOM 1446 N N . SER A 1 181 ? 14.189 0.499 -1.156 1.00 44.56 181 SER A N 1
ATOM 1447 C CA . SER A 1 181 ? 13.246 -0.605 -1.445 1.00 44.56 181 SER A CA 1
ATOM 1448 C C . SER A 1 181 ? 13.987 -1.906 -1.799 1.00 44.56 181 SER A C 1
ATOM 1450 O O . SER A 1 181 ? 14.598 -2.006 -2.863 1.00 44.56 181 SER A O 1
ATOM 1452 N N . PRO A 1 182 ? 13.973 -2.955 -0.944 1.00 50.94 182 PRO A N 1
ATOM 1453 C CA . PRO A 1 182 ? 14.845 -4.131 -1.087 1.00 50.94 182 PRO A CA 1
ATOM 1454 C C . PRO A 1 182 ? 14.486 -5.076 -2.256 1.00 50.94 182 PRO A C 1
ATOM 1456 O O . PRO A 1 182 ? 14.854 -6.257 -2.242 1.00 50.94 182 PRO A O 1
ATOM 1459 N N . GLY A 1 183 ? 13.770 -4.603 -3.280 1.00 53.12 183 GLY A N 1
ATOM 1460 C CA . GLY A 1 183 ? 13.581 -5.362 -4.514 1.00 53.12 183 GLY A CA 1
ATOM 1461 C C . GLY A 1 183 ? 12.835 -4.678 -5.661 1.00 53.12 183 GLY A C 1
ATOM 1462 O O . GLY A 1 183 ? 12.639 -5.353 -6.671 1.00 53.12 183 GLY A O 1
ATOM 1463 N N . GLY A 1 184 ? 12.412 -3.419 -5.525 1.00 51.97 184 GLY A N 1
ATOM 1464 C CA . GLY A 1 184 ? 11.690 -2.650 -6.544 1.00 51.97 184 GLY A CA 1
ATOM 1465 C C . GLY A 1 184 ? 12.255 -1.235 -6.626 1.00 51.97 184 GLY A C 1
ATOM 1466 O O . GLY A 1 184 ? 12.754 -0.752 -5.617 1.00 51.97 184 GLY A O 1
ATOM 1467 N N . LEU A 1 185 ? 12.268 -0.615 -7.808 1.00 60.31 185 LEU A N 1
ATOM 1468 C CA . LEU A 1 185 ? 12.760 0.757 -7.982 1.00 60.31 185 LEU A CA 1
ATOM 1469 C C . LEU A 1 185 ? 11.942 1.513 -9.020 1.00 60.31 185 LEU A C 1
ATOM 1471 O O . LEU A 1 185 ? 11.797 1.032 -10.144 1.00 60.31 185 LEU A O 1
ATOM 1475 N N . TYR A 1 186 ? 11.504 2.715 -8.665 1.00 64.38 186 TYR A N 1
ATOM 1476 C CA . TYR A 1 186 ? 10.957 3.725 -9.561 1.00 64.38 186 TYR A CA 1
ATOM 1477 C C . TYR A 1 186 ? 12.022 4.779 -9.901 1.00 64.38 186 TYR A C 1
ATOM 1479 O O . TYR A 1 186 ? 12.586 5.415 -9.013 1.00 64.38 186 TYR A O 1
ATOM 1487 N N . TRP A 1 187 ? 12.269 5.011 -11.194 1.00 63.34 187 TRP A N 1
ATOM 1488 C CA . TRP A 1 187 ? 13.318 5.932 -11.669 1.00 63.34 187 TRP A CA 1
ATOM 1489 C C . TRP A 1 187 ? 12.796 7.265 -12.216 1.00 63.34 187 TRP A C 1
ATOM 1491 O O . TRP A 1 187 ? 13.560 8.077 -12.740 1.00 63.34 187 TRP A O 1
ATOM 1501 N N . GLY A 1 188 ? 11.489 7.516 -12.135 1.00 72.69 188 GLY A N 1
ATOM 1502 C CA . GLY A 1 188 ? 10.889 8.620 -12.878 1.00 72.69 188 GLY A CA 1
ATOM 1503 C C . GLY A 1 188 ? 10.696 8.279 -14.353 1.00 72.69 188 GLY A C 1
ATOM 1504 O O . GLY A 1 188 ? 10.555 7.113 -14.724 1.00 72.69 188 GLY A O 1
ATOM 1505 N N . LYS A 1 189 ? 10.629 9.312 -15.201 1.00 72.88 189 LYS A N 1
ATOM 1506 C CA . LYS A 1 189 ? 10.507 9.138 -16.654 1.00 72.88 189 LYS A CA 1
ATOM 1507 C C . LYS A 1 189 ? 11.883 9.000 -17.304 1.00 72.88 189 LYS A C 1
ATOM 1509 O O . LYS A 1 189 ? 12.696 9.912 -17.183 1.00 72.88 189 LYS A O 1
ATOM 1514 N N . GLY A 1 190 ? 12.085 7.913 -18.042 1.00 72.25 190 GLY A N 1
ATOM 1515 C CA . GLY A 1 190 ? 13.269 7.680 -18.866 1.00 72.25 190 GLY A CA 1
ATOM 1516 C C . GLY A 1 190 ? 13.316 8.529 -20.138 1.00 72.25 190 GLY A C 1
ATOM 1517 O O . GLY A 1 190 ? 12.431 9.350 -20.401 1.00 72.25 190 GLY A O 1
ATOM 1518 N N . GLU A 1 191 ? 14.327 8.293 -20.980 1.00 66.69 191 GLU A N 1
ATOM 1519 C CA . GLU A 1 191 ? 14.563 9.059 -22.219 1.00 66.69 191 GLU A CA 1
ATOM 1520 C C . GLU A 1 191 ? 13.388 8.988 -23.214 1.00 66.69 191 GLU A C 1
ATOM 1522 O O . GLU A 1 191 ? 13.140 9.934 -23.963 1.00 66.69 191 GLU A O 1
ATOM 1527 N N . GLU A 1 192 ? 12.613 7.899 -23.187 1.00 74.81 192 GLU A N 1
ATOM 1528 C CA . GLU A 1 192 ? 11.408 7.722 -24.012 1.00 74.81 192 GLU A CA 1
ATOM 1529 C C . GLU A 1 192 ? 10.141 8.366 -23.411 1.00 74.81 192 GLU A C 1
ATOM 1531 O O . GLU A 1 192 ? 9.053 8.251 -23.977 1.00 74.81 192 GLU A O 1
ATOM 1536 N N . GLY A 1 193 ? 10.248 9.026 -22.253 1.00 83.38 193 GLY A N 1
ATOM 1537 C CA . GLY A 1 193 ? 9.127 9.663 -21.556 1.00 83.38 193 GLY A CA 1
ATOM 1538 C C . GLY A 1 193 ? 8.193 8.702 -20.807 1.00 83.38 193 GLY A C 1
ATOM 1539 O O . GLY A 1 193 ? 7.143 9.140 -20.326 1.00 83.38 193 GLY A O 1
ATOM 1540 N N . LYS A 1 194 ? 8.563 7.420 -20.699 1.00 87.75 194 LYS A N 1
ATOM 1541 C CA . LYS A 1 194 ? 7.867 6.385 -19.914 1.00 87.75 194 LYS A CA 1
ATOM 1542 C C . LYS A 1 194 ? 8.437 6.293 -18.506 1.00 87.75 194 LYS A C 1
ATOM 1544 O O . LYS A 1 194 ? 9.628 6.506 -18.322 1.00 87.75 194 LYS A O 1
ATOM 1549 N N . PHE A 1 195 ? 7.594 5.952 -17.542 1.00 85.62 195 PHE A N 1
ATOM 1550 C CA . PHE A 1 195 ? 7.999 5.629 -16.183 1.00 85.62 195 PHE A CA 1
ATOM 1551 C C . PHE A 1 195 ? 8.775 4.315 -16.156 1.00 85.62 195 PHE A C 1
ATOM 1553 O O . PHE A 1 195 ? 8.303 3.309 -16.681 1.00 85.62 195 PHE A O 1
ATOM 1560 N N . GLU A 1 196 ? 9.952 4.318 -15.551 1.00 83.19 196 GLU A N 1
ATOM 1561 C CA . GLU A 1 196 ? 10.803 3.134 -15.459 1.00 83.19 196 GLU A CA 1
ATOM 1562 C C . GLU A 1 196 ? 10.665 2.497 -14.077 1.00 83.19 196 GLU A C 1
ATOM 1564 O O . GLU A 1 196 ? 10.883 3.150 -13.054 1.00 83.19 196 GLU A O 1
ATOM 1569 N N . ILE A 1 197 ? 10.281 1.219 -14.067 1.00 85.25 197 ILE A N 1
ATOM 1570 C CA . ILE A 1 197 ? 10.193 0.380 -12.875 1.00 85.25 197 ILE A CA 1
ATOM 1571 C C . ILE A 1 197 ? 11.145 -0.803 -13.043 1.00 85.25 197 ILE A C 1
ATOM 1573 O O . ILE A 1 197 ? 11.150 -1.467 -14.077 1.00 85.25 197 ILE A O 1
ATOM 1577 N N . SER A 1 198 ? 11.931 -1.116 -12.020 1.00 80.88 198 SER A N 1
ATOM 1578 C CA . SER A 1 198 ? 12.798 -2.296 -12.010 1.00 80.88 198 SER A CA 1
ATOM 1579 C C . SER A 1 198 ? 12.431 -3.245 -10.874 1.00 80.88 198 SER A C 1
ATOM 1581 O O . SER A 1 198 ? 12.179 -2.794 -9.762 1.00 80.88 198 SER A O 1
ATOM 1583 N N . LEU A 1 199 ? 12.442 -4.557 -11.126 1.00 77.81 199 LEU A N 1
ATOM 1584 C CA . LEU A 1 199 ? 12.210 -5.597 -10.118 1.00 77.81 199 LEU A CA 1
ATOM 1585 C C . LEU A 1 199 ? 13.408 -6.534 -9.974 1.00 77.81 199 LEU A C 1
ATOM 1587 O O . LEU A 1 199 ? 14.019 -6.970 -10.951 1.00 77.81 199 LEU A O 1
ATOM 1591 N N . VAL A 1 200 ? 13.690 -6.951 -8.746 1.00 79.25 200 VAL A N 1
ATOM 1592 C CA . VAL A 1 200 ? 14.666 -8.009 -8.497 1.00 79.25 200 VAL A CA 1
ATOM 1593 C C . VAL A 1 200 ? 14.108 -9.366 -8.933 1.00 79.25 200 VAL A C 1
ATOM 1595 O O . VAL A 1 200 ? 12.986 -9.737 -8.583 1.00 79.25 200 VAL A O 1
ATOM 1598 N N . ARG A 1 201 ? 14.896 -10.164 -9.663 1.00 82.94 201 ARG A N 1
ATOM 1599 C CA . ARG A 1 201 ? 14.431 -11.436 -10.254 1.00 82.94 201 ARG A CA 1
ATOM 1600 C C . ARG A 1 201 ? 13.842 -12.426 -9.253 1.00 82.94 201 ARG A C 1
ATOM 1602 O O . ARG A 1 201 ? 12.884 -13.113 -9.587 1.00 82.94 201 ARG A O 1
ATOM 1609 N N . ARG A 1 202 ? 14.336 -12.474 -8.010 1.00 81.38 202 ARG A N 1
ATOM 1610 C CA . ARG A 1 202 ? 13.769 -13.357 -6.971 1.00 81.38 202 ARG A CA 1
ATOM 1611 C C . ARG A 1 202 ? 12.294 -13.071 -6.654 1.00 81.38 202 ARG A C 1
ATOM 1613 O O . ARG A 1 202 ? 11.621 -13.926 -6.090 1.00 81.38 202 ARG A O 1
ATOM 1620 N N . LYS A 1 203 ? 11.777 -11.884 -6.998 1.00 80.81 203 LYS A N 1
ATOM 1621 C CA . LYS A 1 203 ? 10.355 -11.543 -6.831 1.00 80.81 203 LYS A CA 1
ATOM 1622 C C . LYS A 1 203 ? 9.452 -12.256 -7.830 1.00 80.81 203 LYS A C 1
ATOM 1624 O O . LYS A 1 203 ? 8.268 -12.393 -7.553 1.00 80.81 203 LYS A O 1
ATOM 1629 N N . LEU A 1 204 ? 9.994 -12.775 -8.932 1.00 88.56 204 LEU A N 1
ATOM 1630 C CA . LEU A 1 204 ? 9.225 -13.562 -9.898 1.00 88.56 204 LEU A CA 1
ATOM 1631 C C . LEU A 1 204 ? 8.670 -14.860 -9.284 1.00 88.56 204 LEU A C 1
ATOM 1633 O O . LEU A 1 204 ? 7.603 -15.323 -9.687 1.00 88.56 204 LEU A O 1
ATOM 1637 N N . ASP A 1 205 ? 9.355 -15.402 -8.272 1.00 88.56 205 ASP A N 1
ATOM 1638 C CA . ASP A 1 205 ? 8.925 -16.578 -7.503 1.00 88.56 205 ASP A CA 1
ATOM 1639 C C . ASP A 1 205 ? 7.986 -16.226 -6.333 1.00 88.56 205 ASP A C 1
ATOM 1641 O O . ASP A 1 205 ? 7.513 -17.109 -5.614 1.00 88.56 205 ASP A O 1
ATOM 1645 N N . ASP A 1 206 ? 7.689 -14.938 -6.141 1.00 88.94 206 ASP A N 1
ATOM 1646 C CA . ASP A 1 206 ? 6.835 -14.419 -5.079 1.00 88.94 206 ASP A CA 1
ATOM 1647 C C . ASP A 1 206 ? 5.678 -13.575 -5.651 1.00 88.94 206 ASP A C 1
ATOM 1649 O O . ASP A 1 206 ? 5.755 -12.344 -5.660 1.00 88.94 206 ASP A O 1
ATOM 1653 N N . PRO A 1 207 ? 4.569 -14.204 -6.087 1.00 92.94 207 PRO A N 1
ATOM 1654 C CA . PRO A 1 207 ? 3.440 -13.503 -6.700 1.00 92.94 207 PRO A CA 1
ATOM 1655 C C . PRO A 1 207 ? 2.862 -12.375 -5.843 1.00 92.94 207 PRO A C 1
ATOM 1657 O O . PRO A 1 207 ? 2.634 -11.272 -6.327 1.00 92.94 207 PRO A O 1
ATOM 1660 N N . GLU A 1 208 ? 2.636 -12.638 -4.557 1.00 90.75 208 GLU A N 1
ATOM 1661 C CA . GLU A 1 208 ? 2.046 -11.665 -3.637 1.00 90.75 208 GLU A CA 1
ATOM 1662 C C . GLU A 1 208 ? 3.010 -10.515 -3.341 1.00 90.75 208 GLU A C 1
ATOM 1664 O O . GLU A 1 208 ? 2.612 -9.351 -3.372 1.00 90.75 208 GLU A O 1
ATOM 1669 N N . GLY A 1 209 ? 4.294 -10.823 -3.135 1.00 88.00 209 GLY A N 1
ATOM 1670 C CA . GLY A 1 209 ? 5.317 -9.800 -2.954 1.00 88.00 209 GLY A CA 1
ATOM 1671 C C . GLY A 1 209 ? 5.575 -8.977 -4.215 1.00 88.00 209 GLY A C 1
ATOM 1672 O O . GLY A 1 209 ? 5.925 -7.807 -4.096 1.00 88.00 209 GLY A O 1
ATOM 1673 N N . MET A 1 210 ? 5.395 -9.555 -5.404 1.00 91.88 210 MET A N 1
ATOM 1674 C CA . MET A 1 210 ? 5.489 -8.845 -6.678 1.00 91.88 210 MET A CA 1
ATOM 1675 C C . MET A 1 210 ? 4.316 -7.881 -6.873 1.00 91.88 210 MET A C 1
ATOM 1677 O O . MET A 1 210 ? 4.541 -6.746 -7.282 1.00 91.88 210 MET A O 1
ATOM 1681 N N . VAL A 1 211 ? 3.084 -8.288 -6.537 1.00 96.31 211 VAL A N 1
ATOM 1682 C CA . VAL A 1 211 ? 1.917 -7.387 -6.567 1.00 96.31 211 VAL A CA 1
ATOM 1683 C C . VAL A 1 211 ? 2.120 -6.209 -5.618 1.00 96.31 211 VAL A C 1
ATOM 1685 O O . VAL A 1 211 ? 1.937 -5.070 -6.034 1.00 96.31 211 VAL A O 1
ATOM 1688 N N . ALA A 1 212 ? 2.528 -6.474 -4.374 1.00 92.00 212 ALA A N 1
ATOM 1689 C CA . ALA A 1 212 ? 2.788 -5.435 -3.378 1.00 92.00 212 ALA A CA 1
ATOM 1690 C C . ALA A 1 212 ? 3.842 -4.425 -3.853 1.00 92.00 212 ALA A C 1
ATOM 1692 O O . ALA A 1 212 ? 3.648 -3.220 -3.757 1.00 92.00 212 ALA A O 1
ATOM 1693 N N . MET A 1 213 ? 4.937 -4.928 -4.419 1.00 87.62 213 MET A N 1
ATOM 1694 C CA . MET A 1 213 ? 6.033 -4.103 -4.912 1.00 87.62 213 MET A CA 1
ATOM 1695 C C . MET A 1 213 ? 5.621 -3.253 -6.110 1.00 87.62 213 MET A C 1
ATOM 1697 O O . MET A 1 213 ? 5.800 -2.046 -6.086 1.00 87.62 213 MET A O 1
ATOM 1701 N N . LEU A 1 214 ? 4.991 -3.852 -7.123 1.00 94.69 214 LEU A N 1
ATOM 1702 C CA . LEU A 1 214 ? 4.469 -3.098 -8.264 1.00 94.69 214 LEU A CA 1
ATOM 1703 C C . LEU A 1 214 ? 3.447 -2.042 -7.827 1.00 94.69 214 LEU A C 1
ATOM 1705 O O . LEU A 1 214 ? 3.432 -0.950 -8.384 1.00 94.69 214 LEU A O 1
ATOM 1709 N N . ALA A 1 215 ? 2.609 -2.350 -6.833 1.00 96.44 215 ALA A N 1
ATOM 1710 C CA . ALA A 1 215 ? 1.655 -1.393 -6.287 1.00 96.44 215 ALA A CA 1
ATOM 1711 C C . ALA A 1 215 ? 2.359 -0.198 -5.630 1.00 96.44 215 ALA A C 1
ATOM 1713 O O . ALA A 1 215 ? 1.955 0.939 -5.853 1.00 96.44 215 ALA A O 1
ATOM 1714 N N . HIS A 1 216 ? 3.416 -0.451 -4.861 1.00 92.44 216 HIS A N 1
ATOM 1715 C CA . HIS A 1 216 ? 4.234 0.588 -4.245 1.00 92.44 216 HIS A CA 1
ATOM 1716 C C . HIS A 1 216 ? 4.931 1.460 -5.310 1.00 92.44 216 HIS A C 1
ATOM 1718 O O . HIS A 1 216 ? 4.751 2.675 -5.327 1.00 92.44 216 HIS A O 1
ATOM 1724 N N . GLU A 1 217 ? 5.621 0.860 -6.284 1.00 87.44 217 GLU A N 1
ATOM 1725 C CA . GLU A 1 217 ? 6.313 1.628 -7.335 1.00 87.44 217 GLU A CA 1
ATOM 1726 C C . GLU A 1 217 ? 5.339 2.429 -8.223 1.00 87.44 217 GLU A C 1
ATOM 1728 O O . GLU A 1 217 ? 5.628 3.546 -8.649 1.00 87.44 217 GLU A O 1
ATOM 1733 N N . ILE A 1 218 ? 4.138 1.904 -8.490 1.00 96.31 218 ILE A N 1
ATOM 1734 C CA . ILE A 1 218 ? 3.107 2.655 -9.221 1.00 96.31 218 ILE A CA 1
ATOM 1735 C C . ILE A 1 218 ? 2.473 3.739 -8.333 1.00 96.31 218 ILE A C 1
ATOM 1737 O O . ILE A 1 218 ? 2.055 4.777 -8.849 1.00 96.31 218 ILE A O 1
ATOM 1741 N N . ALA A 1 219 ? 2.428 3.575 -7.008 1.00 95.00 219 ALA A N 1
ATOM 1742 C CA . ALA A 1 219 ? 1.988 4.641 -6.108 1.00 95.00 219 ALA A CA 1
ATOM 1743 C C . ALA A 1 219 ? 2.930 5.855 -6.178 1.00 95.00 219 ALA A C 1
ATOM 1745 O O . ALA A 1 219 ? 2.432 6.982 -6.215 1.00 95.00 219 ALA A O 1
ATOM 1746 N N . HIS A 1 220 ? 4.240 5.650 -6.357 1.00 89.50 220 HIS A N 1
ATOM 1747 C CA . HIS A 1 220 ? 5.175 6.740 -6.675 1.00 89.50 220 HIS A CA 1
ATOM 1748 C C . HIS A 1 220 ? 4.803 7.470 -7.969 1.00 89.50 220 HIS A C 1
ATOM 1750 O O . HIS A 1 220 ? 4.832 8.699 -8.017 1.00 89.50 220 HIS A O 1
ATOM 1756 N N . ILE A 1 221 ? 4.353 6.759 -9.009 1.00 94.44 221 ILE A N 1
ATOM 1757 C CA . ILE A 1 221 ? 3.822 7.404 -10.224 1.00 94.44 221 ILE A CA 1
ATOM 1758 C C . ILE A 1 221 ? 2.581 8.244 -9.891 1.00 94.44 221 ILE A C 1
ATOM 1760 O O . ILE A 1 221 ? 2.483 9.391 -10.325 1.00 94.44 221 ILE A O 1
ATOM 1764 N N . LYS A 1 222 ? 1.637 7.708 -9.109 1.00 96.12 222 LYS A N 1
ATOM 1765 C CA . LYS A 1 222 ? 0.400 8.422 -8.744 1.00 96.12 222 LYS A CA 1
ATOM 1766 C C . LYS A 1 222 ? 0.651 9.665 -7.904 1.00 96.12 222 LYS A C 1
ATOM 1768 O O . LYS A 1 222 ? -0.094 10.632 -8.042 1.00 96.12 222 LYS A O 1
ATOM 1773 N N . LEU A 1 223 ? 1.652 9.632 -7.033 1.00 91.94 223 LEU A N 1
ATOM 1774 C CA . LEU A 1 223 ? 1.966 10.718 -6.115 1.00 91.94 223 LEU A CA 1
ATOM 1775 C C . LEU A 1 223 ? 2.941 11.723 -6.744 1.00 91.94 223 LEU A C 1
ATOM 1777 O O . LEU A 1 223 ? 2.599 12.896 -6.887 1.00 91.94 223 LEU A O 1
ATOM 1781 N N . LEU A 1 224 ? 4.114 11.267 -7.184 1.00 88.56 224 LEU A N 1
ATOM 1782 C CA . LEU A 1 224 ? 5.180 12.109 -7.740 1.00 88.56 224 LEU A CA 1
ATOM 1783 C C . LEU A 1 224 ? 5.063 12.265 -9.257 1.00 88.56 224 LEU A C 1
ATOM 1785 O O . LEU A 1 224 ? 5.110 13.376 -9.778 1.00 88.56 224 LEU A O 1
ATOM 1789 N N . GLY A 1 225 ? 4.879 11.162 -9.988 1.00 88.00 225 GLY A N 1
ATOM 1790 C CA . GLY A 1 225 ? 4.823 11.177 -11.457 1.00 88.00 225 GLY A CA 1
ATOM 1791 C C . GLY A 1 225 ? 3.666 12.009 -12.032 1.00 88.00 225 GLY A C 1
ATOM 1792 O O . GLY A 1 225 ? 3.797 12.611 -13.101 1.00 88.00 225 GLY A O 1
ATOM 1793 N N . GLU A 1 226 ? 2.548 12.077 -11.308 1.00 92.69 226 GLU A N 1
ATOM 1794 C CA . GLU A 1 226 ? 1.383 12.917 -11.609 1.00 92.69 226 GLU A CA 1
ATOM 1795 C C . GLU A 1 226 ? 1.420 14.294 -10.913 1.00 92.69 226 GLU A C 1
ATOM 1797 O O . GLU A 1 226 ? 0.489 15.078 -11.090 1.00 92.69 226 GLU A O 1
ATOM 1802 N N . ASN A 1 227 ? 2.497 14.625 -10.189 1.00 92.44 227 ASN A N 1
ATOM 1803 C CA . ASN A 1 227 ? 2.694 15.885 -9.454 1.00 92.44 227 ASN A CA 1
ATOM 1804 C C . ASN A 1 227 ? 1.584 16.182 -8.430 1.00 92.44 227 ASN A C 1
ATOM 1806 O O . ASN A 1 227 ? 1.091 17.308 -8.340 1.00 92.44 227 ASN A O 1
ATOM 1810 N N . ARG A 1 228 ? 1.147 15.162 -7.685 1.00 92.75 228 ARG A N 1
ATOM 1811 C CA . ARG A 1 228 ? 0.169 15.318 -6.598 1.00 92.75 228 ARG A CA 1
ATOM 1812 C C . ARG A 1 228 ? 0.824 15.675 -5.267 1.00 92.75 228 ARG A C 1
ATOM 1814 O O . ARG A 1 228 ? 0.166 16.280 -4.426 1.00 92.75 228 ARG A O 1
ATOM 1821 N N . ILE A 1 229 ? 2.096 15.321 -5.101 1.00 87.38 229 ILE A N 1
ATOM 1822 C CA . ILE A 1 229 ? 2.968 15.760 -4.008 1.00 87.38 229 ILE A CA 1
ATOM 1823 C C . ILE A 1 229 ? 4.299 16.259 -4.586 1.00 87.38 229 ILE A C 1
ATOM 1825 O O . ILE A 1 229 ? 4.659 15.903 -5.710 1.00 87.38 229 ILE A O 1
ATOM 1829 N N . GLU A 1 230 ? 5.009 17.097 -3.832 1.00 80.38 230 GLU A N 1
ATOM 1830 C CA . GLU A 1 230 ? 6.278 17.701 -4.270 1.00 80.38 230 GLU A CA 1
ATOM 1831 C C . GLU A 1 230 ? 7.499 16.849 -3.902 1.00 80.38 230 GLU A C 1
ATOM 1833 O O . GLU A 1 230 ? 8.434 16.732 -4.693 1.00 80.38 230 GLU A O 1
ATOM 1838 N N . GLU A 1 231 ? 7.482 16.246 -2.714 1.00 77.50 231 GLU A N 1
ATOM 1839 C CA . GLU A 1 231 ? 8.590 15.466 -2.164 1.00 77.50 231 GLU A CA 1
ATOM 1840 C C . GLU A 1 231 ? 8.189 14.004 -1.996 1.00 77.50 231 GLU A C 1
ATOM 1842 O O . GLU A 1 231 ? 7.019 13.691 -1.775 1.00 77.50 231 GLU A O 1
ATOM 1847 N N . ASN A 1 232 ? 9.167 13.107 -2.122 1.00 73.69 232 ASN A N 1
ATOM 1848 C CA . ASN A 1 232 ? 8.937 11.682 -1.940 1.00 73.69 232 ASN A CA 1
ATOM 1849 C C . ASN A 1 232 ? 8.571 11.374 -0.480 1.00 73.69 232 ASN A C 1
ATOM 1851 O O . ASN A 1 232 ? 9.312 11.740 0.432 1.00 73.69 232 ASN A O 1
ATOM 1855 N N . ASP A 1 233 ? 7.464 10.662 -0.276 1.00 78.31 233 ASP A N 1
ATOM 1856 C CA . ASP A 1 233 ? 7.017 10.183 1.030 1.00 78.31 233 ASP A CA 1
ATOM 1857 C C . ASP A 1 233 ? 6.635 8.703 0.919 1.00 78.31 233 ASP A C 1
ATOM 1859 O O . ASP A 1 233 ? 5.528 8.343 0.523 1.00 78.31 233 ASP A O 1
ATOM 1863 N N . GLU A 1 234 ? 7.577 7.837 1.283 1.00 76.50 234 GLU A N 1
ATOM 1864 C CA . GLU A 1 234 ? 7.440 6.381 1.198 1.00 76.50 234 GLU A CA 1
ATOM 1865 C C . GLU A 1 234 ? 6.306 5.820 2.072 1.00 76.50 234 GLU A C 1
ATOM 1867 O O . GLU A 1 234 ? 5.650 4.841 1.709 1.00 76.50 234 GLU A O 1
ATOM 1872 N N . LEU A 1 235 ? 6.036 6.457 3.217 1.00 79.12 235 LEU A N 1
ATOM 1873 C CA . LEU A 1 235 ? 4.941 6.067 4.104 1.00 79.12 235 LEU A CA 1
ATOM 1874 C C . LEU A 1 235 ? 3.587 6.397 3.464 1.00 79.12 235 LEU A C 1
ATOM 1876 O O . LEU A 1 235 ? 2.660 5.583 3.500 1.00 79.12 235 LEU A O 1
ATOM 1880 N N . LEU A 1 236 ? 3.475 7.576 2.844 1.00 84.06 236 LEU A N 1
ATOM 1881 C CA . LEU A 1 236 ? 2.300 7.956 2.060 1.00 84.06 236 LEU A CA 1
ATOM 1882 C C . LEU A 1 236 ? 2.125 7.040 0.841 1.00 84.06 236 LEU A C 1
ATOM 1884 O O . LEU A 1 236 ? 0.994 6.658 0.534 1.00 84.06 236 LEU A O 1
ATOM 1888 N N . THR A 1 237 ? 3.220 6.655 0.181 1.00 84.75 237 THR A N 1
ATOM 1889 C CA . THR A 1 237 ? 3.230 5.699 -0.936 1.00 84.75 237 THR A CA 1
ATOM 1890 C C . THR A 1 237 ? 2.695 4.332 -0.508 1.00 84.75 237 THR A C 1
ATOM 1892 O O . THR A 1 237 ? 1.811 3.791 -1.179 1.00 84.75 237 THR A O 1
ATOM 1895 N N . ASP A 1 238 ? 3.128 3.802 0.641 1.00 87.50 238 ASP A N 1
ATOM 1896 C CA . ASP A 1 238 ? 2.58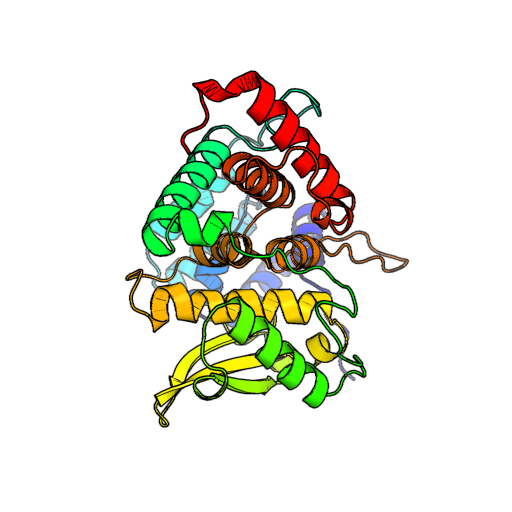6 2.558 1.202 1.00 87.50 238 ASP A CA 1
ATOM 1897 C C . ASP A 1 238 ? 1.071 2.675 1.455 1.00 87.50 238 ASP A C 1
ATOM 1899 O O . ASP A 1 238 ? 0.288 1.841 0.981 1.00 87.50 238 ASP A O 1
ATOM 1903 N N . LEU A 1 239 ? 0.624 3.742 2.129 1.00 94.31 239 LEU A N 1
ATOM 1904 C CA . LEU A 1 239 ? -0.799 3.973 2.412 1.00 94.31 239 LEU A CA 1
ATOM 1905 C C . LEU A 1 239 ? -1.639 4.164 1.142 1.00 94.31 239 LEU A C 1
ATOM 1907 O O . LEU A 1 239 ? -2.780 3.693 1.079 1.00 94.31 239 LEU A O 1
ATOM 1911 N N . ALA A 1 240 ? -1.087 4.784 0.098 1.00 96.44 240 ALA A N 1
ATOM 1912 C CA . ALA A 1 240 ? -1.770 4.958 -1.179 1.00 96.44 240 ALA A CA 1
ATOM 1913 C C . ALA A 1 240 ? -2.183 3.610 -1.793 1.00 96.44 240 ALA A C 1
ATOM 1915 O O . ALA A 1 240 ? -3.264 3.507 -2.380 1.00 96.44 240 ALA A O 1
ATOM 1916 N N . THR A 1 241 ? -1.406 2.538 -1.595 1.00 97.00 241 THR A N 1
ATOM 1917 C CA . THR A 1 241 ? -1.771 1.200 -2.099 1.00 97.00 241 THR A CA 1
ATOM 1918 C C . THR A 1 241 ? -3.110 0.692 -1.539 1.00 97.00 241 THR A C 1
ATOM 1920 O O . THR A 1 241 ? -3.843 -0.022 -2.234 1.00 97.00 241 THR A O 1
ATOM 1923 N N . ILE A 1 242 ? -3.497 1.108 -0.325 1.00 97.69 242 ILE A N 1
ATOM 1924 C CA . ILE A 1 242 ? -4.801 0.789 0.279 1.00 97.69 242 ILE A CA 1
ATOM 1925 C C . ILE A 1 242 ? -5.931 1.445 -0.519 1.00 97.69 242 ILE A C 1
ATOM 1927 O O . ILE A 1 242 ? -6.901 0.778 -0.883 1.00 97.69 242 ILE A O 1
ATOM 1931 N N . PHE A 1 243 ? -5.774 2.724 -0.864 1.00 97.50 243 PHE A N 1
ATOM 1932 C CA . PHE A 1 243 ? -6.752 3.506 -1.628 1.00 97.50 243 PHE A CA 1
ATOM 1933 C C . PHE A 1 243 ? -6.959 2.966 -3.043 1.00 97.50 243 PHE A C 1
ATOM 1935 O O . PHE A 1 243 ? -8.047 3.095 -3.610 1.00 97.50 243 PHE A O 1
ATOM 1942 N N . PHE A 1 244 ? -5.938 2.302 -3.585 1.00 97.75 244 PHE A N 1
ATOM 1943 C CA . PHE A 1 244 ? -6.011 1.579 -4.846 1.00 97.75 244 PHE A CA 1
ATOM 1944 C C . PHE A 1 244 ? -6.475 0.124 -4.704 1.00 97.75 244 PHE A C 1
ATOM 1946 O O . PHE A 1 244 ? -6.471 -0.620 -5.679 1.00 97.75 244 PHE A O 1
ATOM 1953 N N . GLY A 1 245 ? -6.946 -0.300 -3.530 1.00 97.88 245 GLY A N 1
ATOM 1954 C CA . GLY A 1 245 ? -7.498 -1.639 -3.322 1.00 97.88 245 GLY A CA 1
ATOM 1955 C C . GLY A 1 245 ? -6.453 -2.756 -3.373 1.00 97.88 245 GLY A C 1
ATOM 1956 O O . GLY A 1 245 ? -6.807 -3.900 -3.645 1.00 97.88 245 GLY A O 1
ATOM 1957 N N . LEU A 1 246 ? -5.180 -2.436 -3.134 1.00 98.12 246 LEU A N 1
ATOM 1958 C CA . LEU A 1 246 ? -4.050 -3.372 -3.155 1.00 98.12 246 LEU A CA 1
ATOM 1959 C C . LEU A 1 246 ? -3.454 -3.611 -1.756 1.00 98.12 246 LEU A C 1
ATOM 1961 O O . LEU A 1 246 ? -2.567 -4.448 -1.605 1.00 98.12 246 LEU A O 1
ATOM 1965 N N . GLY A 1 247 ? -3.992 -2.953 -0.723 1.00 96.31 247 GLY A N 1
ATOM 1966 C CA . GLY A 1 247 ? -3.477 -2.999 0.651 1.00 96.31 247 GLY A CA 1
ATOM 1967 C C . GLY A 1 247 ? -3.370 -4.395 1.279 1.00 96.31 247 GLY A C 1
ATOM 1968 O O . GLY A 1 247 ? -2.506 -4.603 2.122 1.00 96.31 247 GLY A O 1
ATOM 1969 N N . VAL A 1 248 ? -4.174 -5.378 0.845 1.00 96.88 248 VAL A N 1
ATOM 1970 C CA . VAL A 1 248 ? -4.033 -6.781 1.291 1.00 96.88 248 VAL A CA 1
ATOM 1971 C C . VAL A 1 248 ? -2.651 -7.332 0.931 1.00 96.88 248 VAL A C 1
ATOM 1973 O O . VAL A 1 248 ? -1.993 -7.940 1.771 1.00 96.88 248 VAL A O 1
ATOM 1976 N N . PHE A 1 249 ? -2.195 -7.092 -0.301 1.00 95.44 249 PHE A N 1
ATOM 1977 C CA . PHE A 1 249 ? -0.892 -7.558 -0.771 1.00 95.44 249 PHE A CA 1
ATOM 1978 C C . PHE A 1 249 ? 0.234 -6.815 -0.058 1.00 95.44 249 PHE A C 1
ATOM 1980 O O . PHE A 1 249 ? 1.166 -7.455 0.424 1.00 95.44 249 PHE A O 1
ATOM 1987 N N . SER A 1 250 ? 0.128 -5.487 0.050 1.00 91.38 250 SER A N 1
ATOM 1988 C CA . SER A 1 250 ? 1.128 -4.646 0.715 1.00 91.38 250 SER A CA 1
ATOM 1989 C C . SER A 1 250 ? 1.327 -5.051 2.175 1.00 91.38 250 SER A C 1
ATOM 1991 O O . SER A 1 250 ? 2.455 -5.319 2.587 1.00 91.38 250 SER A O 1
ATOM 1993 N N . ALA A 1 251 ? 0.239 -5.218 2.930 1.00 91.38 251 ALA A N 1
ATOM 1994 C CA . ALA A 1 251 ? 0.306 -5.618 4.330 1.00 91.38 251 ALA A CA 1
ATOM 1995 C C . ALA A 1 251 ? 0.884 -7.032 4.513 1.00 91.38 251 ALA A C 1
ATOM 1997 O O . ALA A 1 251 ? 1.756 -7.253 5.357 1.00 91.38 251 ALA A O 1
ATOM 1998 N N . ASN A 1 252 ? 0.461 -7.995 3.687 1.00 89.50 252 ASN A N 1
ATOM 1999 C CA . ASN A 1 252 ? 0.973 -9.364 3.753 1.00 89.50 252 ASN A CA 1
ATOM 2000 C C . ASN A 1 252 ? 2.448 -9.462 3.332 1.00 89.50 252 ASN A C 1
ATOM 2002 O O . ASN A 1 252 ? 3.203 -10.254 3.894 1.00 89.50 252 ASN A O 1
ATOM 2006 N N . ALA A 1 253 ? 2.876 -8.669 2.347 1.00 81.69 253 ALA A N 1
ATOM 2007 C CA . ALA A 1 253 ? 4.259 -8.638 1.882 1.00 81.69 253 ALA A CA 1
ATOM 2008 C C . ALA A 1 253 ? 5.193 -7.919 2.864 1.00 81.69 253 ALA A C 1
ATOM 2010 O O . ALA A 1 253 ? 6.323 -8.373 3.061 1.00 81.69 253 ALA A O 1
ATOM 2011 N N . ALA A 1 254 ? 4.721 -6.845 3.508 1.00 69.69 254 ALA A N 1
ATOM 2012 C CA . ALA A 1 254 ? 5.438 -6.161 4.582 1.00 69.69 254 ALA A CA 1
ATOM 2013 C C . ALA A 1 254 ? 5.683 -7.091 5.777 1.00 69.69 254 ALA A C 1
ATOM 2015 O O . ALA A 1 254 ? 6.684 -6.952 6.480 1.00 69.69 254 ALA A O 1
ATOM 2016 N N . PHE A 1 255 ? 4.800 -8.075 5.964 1.00 60.50 255 PHE A N 1
ATOM 2017 C CA . PHE A 1 255 ? 4.863 -9.042 7.043 1.00 60.50 255 PHE A CA 1
ATOM 2018 C C . PHE A 1 255 ? 5.016 -10.483 6.541 1.00 60.50 255 PHE A C 1
ATOM 2020 O O . PHE A 1 255 ? 4.163 -11.348 6.752 1.00 60.50 255 PHE A O 1
ATOM 2027 N N . LYS A 1 256 ? 6.154 -10.781 5.907 1.00 53.22 256 LYS A N 1
ATOM 2028 C CA . LYS A 1 256 ? 6.564 -12.172 5.676 1.00 53.22 256 LYS A CA 1
ATOM 2029 C C . LYS A 1 256 ? 7.488 -12.646 6.787 1.00 53.22 256 LYS A C 1
ATOM 2031 O O . LYS A 1 256 ? 8.657 -12.268 6.864 1.00 53.22 256 LYS A O 1
ATOM 2036 N N . ALA A 1 257 ? 6.955 -13.509 7.649 1.00 33.78 257 ALA A N 1
ATOM 2037 C CA . ALA A 1 257 ? 7.764 -14.324 8.542 1.00 33.78 257 ALA A CA 1
ATOM 2038 C C . ALA A 1 257 ? 8.634 -15.266 7.696 1.00 33.78 257 ALA A C 1
ATOM 2040 O O . ALA A 1 257 ? 8.109 -16.113 6.971 1.00 33.78 257 ALA A O 1
ATOM 2041 N N . TYR A 1 258 ? 9.958 -15.164 7.803 1.00 32.06 258 TYR A N 1
ATOM 2042 C CA . TYR A 1 258 ? 10.813 -16.253 7.345 1.00 32.06 258 TYR A CA 1
ATOM 2043 C C . TYR A 1 258 ? 10.683 -17.401 8.354 1.00 32.06 258 TYR A C 1
ATOM 2045 O O . TYR A 1 258 ? 11.183 -17.311 9.475 1.00 32.06 258 TYR A O 1
ATOM 2053 N N . TYR A 1 259 ? 10.017 -18.488 7.957 1.00 25.59 259 TYR A N 1
ATOM 2054 C CA . TYR A 1 259 ? 10.197 -19.798 8.581 1.00 25.59 259 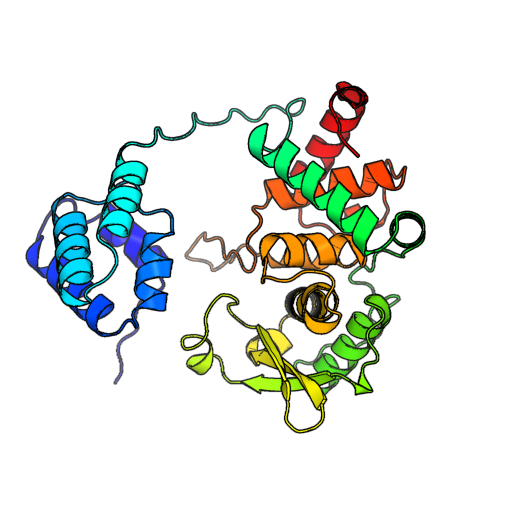TYR A CA 1
ATOM 2055 C C . TYR A 1 259 ? 11.360 -20.499 7.873 1.00 25.59 259 TYR A C 1
ATOM 2057 O O . TYR A 1 259 ? 11.170 -21.157 6.854 1.00 25.59 259 TYR A O 1
ATOM 2065 N N . ASP A 1 260 ? 12.569 -20.368 8.414 1.00 24.66 260 ASP A N 1
ATOM 2066 C CA . ASP A 1 260 ? 13.655 -21.310 8.131 1.00 24.66 260 ASP A CA 1
ATOM 2067 C C . ASP A 1 260 ? 13.916 -22.117 9.408 1.00 24.66 260 ASP A C 1
ATOM 2069 O O . ASP A 1 260 ? 13.901 -21.570 10.512 1.00 24.66 260 ASP A O 1
ATOM 2073 N N . TYR A 1 261 ? 14.145 -23.426 9.282 1.00 24.52 261 TYR A N 1
ATOM 2074 C CA . TYR A 1 261 ? 14.142 -24.432 10.359 1.00 24.52 261 TYR A CA 1
ATOM 2075 C C . TYR A 1 261 ? 15.186 -24.202 11.478 1.00 24.52 261 TYR A C 1
ATOM 2077 O O . TYR A 1 261 ? 15.328 -25.022 12.389 1.00 24.52 261 TYR A O 1
ATOM 2085 N N . LYS A 1 262 ? 15.928 -23.091 11.427 1.00 25.14 262 LYS A N 1
ATOM 2086 C CA . LYS A 1 262 ? 16.939 -22.664 12.399 1.00 25.14 262 LYS A CA 1
ATOM 2087 C C . LYS A 1 262 ? 16.823 -21.210 12.873 1.00 25.14 262 LYS A C 1
ATOM 2089 O O . LYS A 1 262 ? 17.589 -20.839 13.764 1.00 25.14 262 LYS A O 1
ATOM 2094 N N . TYR A 1 263 ? 15.903 -20.396 12.347 1.00 25.89 263 TYR A N 1
ATOM 2095 C CA . TYR A 1 263 ? 15.856 -18.960 12.644 1.00 25.89 263 TYR A CA 1
ATOM 2096 C C . TYR A 1 263 ? 14.425 -18.398 12.598 1.00 25.89 263 TYR A C 1
ATOM 2098 O O . TYR A 1 263 ? 13.741 -18.530 11.594 1.00 25.89 263 TYR A O 1
ATOM 2106 N N . TYR A 1 264 ? 14.005 -17.726 13.677 1.00 23.75 264 TYR A N 1
ATOM 2107 C CA . TYR A 1 264 ? 12.846 -16.827 13.683 1.00 23.75 264 TYR A CA 1
ATOM 2108 C C . TYR A 1 264 ? 13.330 -15.415 13.322 1.00 23.75 264 TYR A C 1
ATOM 2110 O O . TYR A 1 264 ? 14.218 -14.889 14.001 1.00 23.75 264 TYR A O 1
ATOM 2118 N N . GLY A 1 265 ? 12.775 -14.806 12.274 1.00 27.20 265 GLY A N 1
ATOM 2119 C CA . GLY A 1 265 ? 13.088 -13.432 11.879 1.00 27.20 265 GLY A CA 1
ATOM 2120 C C . GLY A 1 265 ? 11.985 -12.797 11.029 1.00 27.20 265 GLY A C 1
ATOM 2121 O O . GLY A 1 265 ? 11.321 -13.481 10.252 1.00 27.20 265 GLY A O 1
ATOM 2122 N N . TRP A 1 266 ? 11.809 -11.485 11.191 1.00 28.33 266 TRP A N 1
ATOM 2123 C CA . TRP A 1 266 ? 10.899 -10.650 10.406 1.00 28.33 266 TRP A CA 1
ATOM 2124 C C . TRP A 1 266 ? 11.695 -9.948 9.301 1.00 28.33 266 TRP A C 1
ATOM 2126 O O . TRP A 1 266 ? 12.721 -9.335 9.601 1.00 28.33 266 TRP A O 1
ATOM 2136 N N . SER A 1 267 ? 11.253 -10.021 8.044 1.00 34.09 267 SER A N 1
ATOM 2137 C CA . SER A 1 267 ? 11.704 -9.088 7.005 1.00 34.09 267 SER A CA 1
ATOM 2138 C C . SER A 1 267 ? 10.603 -8.058 6.783 1.00 34.09 267 SER A C 1
ATOM 2140 O O . SER A 1 267 ? 9.551 -8.421 6.260 1.00 34.09 267 SER A O 1
ATOM 2142 N N . GLN A 1 268 ? 10.833 -6.805 7.180 1.00 38.62 268 GLN A N 1
ATOM 2143 C CA . GLN A 1 268 ? 9.981 -5.698 6.754 1.00 38.62 268 GLN A CA 1
ATOM 2144 C C . GLN A 1 268 ? 10.414 -5.294 5.347 1.00 38.62 268 GLN A C 1
ATOM 2146 O O . GLN A 1 268 ? 11.557 -4.897 5.138 1.00 38.62 268 GLN A O 1
ATOM 2151 N N . ALA A 1 269 ? 9.524 -5.485 4.378 1.00 39.47 269 ALA A N 1
ATOM 2152 C CA . ALA A 1 269 ? 9.709 -4.996 3.014 1.00 39.47 269 ALA A CA 1
ATOM 2153 C C . ALA A 1 269 ? 9.040 -3.625 2.786 1.00 39.47 269 ALA A C 1
ATOM 2155 O O . ALA A 1 269 ? 9.096 -3.136 1.667 1.00 39.47 269 ALA A O 1
ATOM 2156 N N . GLY A 1 270 ? 8.417 -3.040 3.818 1.00 46.41 270 GLY A N 1
ATOM 2157 C CA . GLY A 1 270 ? 7.730 -1.744 3.781 1.00 46.41 270 GLY A CA 1
ATOM 2158 C C . GLY A 1 270 ? 7.963 -0.944 5.064 1.00 46.41 270 GLY A C 1
ATOM 2159 O O . GLY A 1 270 ? 8.497 -1.482 6.042 1.00 46.41 270 GLY A O 1
ATOM 2160 N N . TYR A 1 271 ? 7.581 0.332 5.043 1.00 57.12 271 TYR A N 1
ATOM 2161 C CA . TYR A 1 271 ? 7.894 1.298 6.101 1.00 57.12 271 TYR A CA 1
ATOM 2162 C C . TYR A 1 271 ? 6.928 1.203 7.285 1.00 57.12 271 TYR A C 1
ATOM 2164 O O . TYR A 1 271 ? 7.318 1.480 8.419 1.00 57.12 271 TYR A O 1
ATOM 2172 N N . LEU A 1 272 ? 5.699 0.746 7.031 1.00 70.50 272 LEU A N 1
ATOM 2173 C CA . LEU A 1 272 ? 4.685 0.545 8.062 1.00 70.50 272 LEU A CA 1
ATOM 2174 C C . LEU A 1 272 ? 4.910 -0.742 8.870 1.00 70.50 272 LEU A C 1
ATOM 2176 O O . LEU A 1 272 ? 5.258 -1.807 8.340 1.00 70.50 272 LEU A O 1
ATOM 2180 N N . THR A 1 273 ? 4.649 -0.671 10.173 1.00 79.06 273 THR A N 1
ATOM 2181 C CA . THR A 1 273 ? 4.610 -1.844 11.055 1.00 79.06 273 THR A CA 1
ATOM 2182 C C . THR A 1 273 ? 3.360 -2.698 10.815 1.00 79.06 273 THR A C 1
ATOM 2184 O O . THR A 1 273 ? 2.385 -2.278 10.197 1.00 79.06 273 THR A O 1
ATOM 2187 N N . GLN A 1 274 ? 3.369 -3.937 11.318 1.00 83.50 274 GLN A N 1
ATOM 2188 C CA . GLN A 1 274 ? 2.211 -4.840 11.252 1.00 83.50 274 GLN A CA 1
ATOM 2189 C C . GLN A 1 274 ? 0.942 -4.195 11.843 1.00 83.50 274 GLN A C 1
ATOM 2191 O O . GLN A 1 274 ? -0.125 -4.263 11.232 1.00 83.50 274 GLN A O 1
ATOM 2196 N N . MET A 1 275 ? 1.089 -3.533 12.996 1.00 86.94 275 MET A N 1
ATOM 2197 C CA . MET A 1 275 ? -0.012 -2.885 13.712 1.00 86.94 275 MET A CA 1
ATOM 2198 C C . MET A 1 275 ? -0.530 -1.664 12.948 1.00 86.94 275 MET A C 1
ATOM 2200 O O . MET A 1 275 ? -1.739 -1.458 12.867 1.00 86.94 275 MET A O 1
ATOM 2204 N N . GLU A 1 276 ? 0.370 -0.894 12.331 1.00 89.06 276 GLU A N 1
ATOM 2205 C CA . GLU A 1 276 ? 0.013 0.227 11.456 1.00 89.06 276 GLU A CA 1
ATOM 2206 C C . GLU A 1 276 ? -0.767 -0.235 10.223 1.00 89.06 276 GLU A C 1
ATOM 2208 O O . GLU A 1 276 ? -1.803 0.351 9.916 1.00 89.06 276 GLU A O 1
ATOM 2213 N N . TRP A 1 277 ? -0.344 -1.321 9.562 1.00 93.44 277 TRP A N 1
ATOM 2214 C CA . TRP A 1 277 ? -1.107 -1.921 8.461 1.00 93.44 277 TRP A CA 1
ATOM 2215 C C . TRP A 1 277 ? -2.498 -2.378 8.903 1.00 93.44 277 TRP A C 1
ATOM 2217 O O . TRP A 1 277 ? -3.483 -2.096 8.217 1.00 93.44 277 TRP A O 1
ATOM 2227 N N . GLY A 1 278 ? -2.588 -3.068 10.045 1.00 95.56 278 GLY A N 1
ATOM 2228 C CA . GLY A 1 278 ? -3.863 -3.508 10.610 1.00 95.56 278 GLY A CA 1
ATOM 2229 C C . GLY A 1 278 ? -4.804 -2.332 10.868 1.00 95.56 278 GLY A C 1
ATOM 2230 O O . GLY A 1 278 ? -5.940 -2.330 10.388 1.00 95.56 278 GLY A O 1
ATOM 2231 N N . TYR A 1 279 ? -4.309 -1.293 11.545 1.00 97.62 279 TYR A N 1
ATOM 2232 C CA . TYR A 1 279 ? -5.084 -0.090 11.835 1.00 97.62 279 TYR A CA 1
ATOM 2233 C C . TYR A 1 279 ? -5.505 0.669 10.571 1.00 97.62 279 TYR A C 1
ATOM 2235 O O . TYR A 1 279 ? -6.675 1.016 10.421 1.00 97.62 279 TYR A O 1
ATOM 2243 N N . ALA A 1 280 ? -4.587 0.884 9.626 1.00 98.06 280 ALA A N 1
ATOM 2244 C CA . ALA A 1 280 ? -4.871 1.586 8.377 1.00 98.06 280 ALA A CA 1
ATOM 2245 C C . ALA A 1 280 ? -5.948 0.866 7.546 1.00 98.06 280 ALA A C 1
ATOM 2247 O O . ALA A 1 280 ? -6.859 1.497 7.009 1.00 98.06 280 ALA A O 1
ATOM 2248 N N . LEU A 1 281 ? -5.904 -0.467 7.476 1.00 98.38 281 LEU A N 1
ATOM 2249 C CA . LEU A 1 281 ? -6.942 -1.255 6.808 1.00 98.38 281 LEU A CA 1
ATOM 2250 C C . LEU A 1 281 ? -8.286 -1.193 7.547 1.00 98.38 281 LEU A C 1
ATOM 2252 O O . LEU A 1 281 ? -9.333 -1.183 6.896 1.00 98.38 281 LEU A O 1
ATOM 2256 N N . ALA A 1 282 ? -8.281 -1.119 8.882 1.00 98.38 282 ALA A N 1
ATOM 2257 C CA . ALA A 1 282 ? -9.497 -0.941 9.676 1.00 98.38 282 ALA A CA 1
ATOM 2258 C C . ALA A 1 282 ? -10.136 0.427 9.410 1.00 98.38 282 ALA A C 1
ATOM 2260 O O . ALA A 1 282 ? -11.342 0.511 9.175 1.00 98.38 282 ALA A O 1
ATOM 2261 N N . LEU A 1 283 ? -9.315 1.478 9.346 1.00 98.31 283 LEU A N 1
ATOM 2262 C CA . LEU A 1 283 ? -9.740 2.827 8.989 1.00 98.31 283 LEU A CA 1
ATOM 2263 C C . LEU A 1 283 ? -10.312 2.889 7.568 1.00 98.31 283 LEU A C 1
ATOM 2265 O O . LEU A 1 283 ? -11.361 3.487 7.334 1.00 98.31 283 LEU A O 1
ATOM 2269 N N . PHE A 1 284 ? -9.667 2.208 6.619 1.00 98.31 284 PHE A N 1
ATOM 2270 C CA . PHE A 1 284 ? -10.162 2.085 5.251 1.00 98.31 284 PHE A CA 1
ATOM 2271 C C . PHE A 1 284 ? -11.531 1.396 5.182 1.00 98.31 284 PHE A C 1
ATOM 2273 O O . PHE A 1 284 ? -12.428 1.875 4.486 1.00 98.31 284 PHE A O 1
ATOM 2280 N N . ALA A 1 285 ? -11.713 0.302 5.926 1.00 98.00 285 ALA A N 1
ATOM 2281 C CA . ALA A 1 285 ? -12.995 -0.388 6.024 1.00 98.00 285 ALA A CA 1
ATOM 2282 C C . ALA A 1 285 ? -14.075 0.520 6.638 1.00 98.00 285 ALA A C 1
ATOM 2284 O O . ALA A 1 285 ? -15.183 0.597 6.105 1.00 98.00 285 ALA A O 1
ATOM 2285 N N . TYR A 1 286 ? -13.736 1.266 7.695 1.00 97.50 286 TYR A N 1
ATOM 2286 C CA . TYR A 1 286 ? -14.630 2.232 8.337 1.00 97.50 286 TYR A CA 1
ATOM 2287 C C . TYR A 1 286 ? -15.101 3.325 7.370 1.00 97.50 286 TYR A C 1
ATOM 2289 O O . TYR A 1 286 ? -16.307 3.510 7.205 1.00 97.50 286 TYR A O 1
ATOM 2297 N N . ILE A 1 287 ? -14.181 3.972 6.642 1.00 96.12 287 ILE A N 1
ATOM 2298 C CA . ILE A 1 287 ? -14.514 5.000 5.637 1.00 96.12 287 ILE A CA 1
ATOM 2299 C C . ILE A 1 287 ? -15.485 4.452 4.583 1.00 96.12 287 ILE A C 1
ATOM 2301 O O . ILE A 1 287 ? -16.363 5.173 4.109 1.00 96.12 287 ILE A O 1
ATOM 2305 N N . ARG A 1 288 ? -15.345 3.170 4.227 1.00 96.38 288 ARG A N 1
ATOM 2306 C CA . ARG A 1 288 ? -16.182 2.468 3.244 1.00 96.38 288 ARG A CA 1
ATOM 2307 C C . ARG A 1 288 ? -17.492 1.917 3.812 1.00 96.38 288 ARG A C 1
ATOM 2309 O O . ARG A 1 288 ? -18.282 1.354 3.056 1.00 96.38 288 ARG A O 1
ATOM 2316 N N . GLY A 1 289 ? -17.736 2.059 5.116 1.00 95.62 289 GLY A N 1
ATOM 2317 C CA . GLY A 1 289 ? -18.890 1.464 5.794 1.00 95.62 289 GLY A CA 1
ATOM 2318 C C . GLY A 1 289 ? -18.865 -0.070 5.805 1.00 95.62 289 GLY A C 1
ATOM 2319 O O . GLY A 1 289 ? -19.915 -0.712 5.859 1.00 95.62 289 GLY A O 1
ATOM 2320 N N . GLU A 1 290 ? -17.681 -0.678 5.714 1.00 96.00 290 GLU A N 1
ATOM 2321 C CA . GLU A 1 290 ? -17.483 -2.125 5.667 1.00 96.00 290 GLU A CA 1
ATOM 2322 C C . GLU A 1 290 ? -17.199 -2.676 7.072 1.00 96.00 290 GLU A C 1
ATOM 2324 O O . GLU A 1 290 ? -16.092 -2.565 7.592 1.00 96.00 290 GLU A O 1
ATOM 2329 N N . SER A 1 291 ? -18.184 -3.332 7.689 1.00 90.81 291 SER A N 1
ATOM 2330 C CA . SER A 1 291 ? -18.000 -3.968 9.004 1.00 90.81 291 SER A CA 1
ATOM 2331 C C . SER A 1 291 ? -17.309 -5.331 8.919 1.00 90.81 291 SER A C 1
ATOM 2333 O O . SER A 1 291 ? -16.473 -5.659 9.752 1.00 90.81 291 SER A O 1
ATOM 2335 N N . GLN A 1 292 ? -17.626 -6.133 7.900 1.00 93.50 292 GLN A N 1
ATOM 2336 C CA . GLN A 1 292 ? -17.029 -7.456 7.672 1.00 93.50 292 GLN A CA 1
ATOM 2337 C C . GLN A 1 292 ? -16.618 -7.619 6.206 1.00 93.50 292 GLN A C 1
ATOM 2339 O O . GLN A 1 292 ? -17.230 -8.392 5.459 1.00 93.50 292 GLN A O 1
ATOM 2344 N N . PRO A 1 293 ? -15.610 -6.861 5.750 1.00 96.88 293 PRO A N 1
ATOM 2345 C CA . PRO A 1 293 ? -15.193 -6.920 4.365 1.00 96.88 293 PRO A CA 1
ATOM 2346 C C . PRO A 1 293 ? -14.688 -8.311 3.981 1.00 96.88 293 PRO A C 1
ATOM 2348 O O . PRO A 1 293 ? -13.853 -8.914 4.657 1.00 96.88 293 PRO A O 1
ATOM 2351 N N . PHE A 1 294 ? -15.139 -8.806 2.827 1.00 96.31 294 PHE A N 1
ATOM 2352 C CA . PHE A 1 294 ? -14.716 -10.109 2.315 1.00 96.31 294 PHE A CA 1
ATOM 2353 C C . PHE A 1 294 ? -13.184 -10.203 2.152 1.00 96.31 294 PHE A C 1
ATOM 2355 O O . PHE A 1 294 ? -12.596 -11.251 2.436 1.00 96.31 294 PHE A O 1
ATOM 2362 N N . TRP A 1 295 ? -12.542 -9.106 1.733 1.00 97.88 295 TRP A N 1
ATOM 2363 C CA . TRP A 1 295 ? -11.101 -9.032 1.495 1.00 97.88 295 TRP A CA 1
ATOM 2364 C C . TRP A 1 295 ? -10.260 -9.236 2.765 1.00 97.88 295 TRP A C 1
ATOM 2366 O O . TRP A 1 295 ? -9.154 -9.761 2.661 1.00 97.88 295 TRP A O 1
ATOM 2376 N N . ALA A 1 296 ? -10.787 -8.957 3.964 1.00 97.44 296 ALA A N 1
ATOM 2377 C CA . ALA A 1 296 ? -10.060 -9.169 5.222 1.00 97.44 296 ALA A CA 1
ATOM 2378 C C . ALA A 1 296 ? -9.787 -10.656 5.519 1.00 97.44 296 ALA A C 1
ATOM 2380 O O . ALA A 1 296 ? -8.915 -10.996 6.317 1.00 97.44 296 ALA A O 1
ATOM 2381 N N . ASN A 1 297 ? -10.481 -11.578 4.841 1.00 96.12 297 ASN A N 1
ATOM 2382 C CA . ASN A 1 297 ? -10.178 -13.011 4.915 1.00 96.12 297 ASN A CA 1
ATOM 2383 C C . ASN A 1 297 ? -8.876 -13.404 4.211 1.00 96.12 297 ASN A C 1
ATOM 2385 O O . ASN A 1 297 ? -8.449 -14.548 4.342 1.00 96.12 297 ASN A O 1
ATOM 2389 N N . HIS A 1 298 ? -8.284 -12.484 3.453 1.00 96.50 298 HIS A N 1
ATOM 2390 C CA . HIS A 1 298 ? -7.038 -12.689 2.729 1.00 96.50 298 HIS A CA 1
ATOM 2391 C C . HIS A 1 298 ? -5.828 -12.038 3.414 1.00 96.50 298 HIS A C 1
ATOM 2393 O O . HIS A 1 298 ? -4.722 -12.165 2.900 1.00 96.50 298 HIS A O 1
ATOM 2399 N N . LEU A 1 299 ? -6.016 -11.377 4.559 1.00 95.00 299 LEU A N 1
ATOM 2400 C CA . LEU A 1 299 ? -4.914 -10.875 5.380 1.00 95.00 299 LEU A CA 1
ATOM 2401 C C . LEU A 1 299 ? -4.200 -12.026 6.093 1.00 95.00 299 LEU A C 1
ATOM 2403 O O . LEU A 1 299 ? -4.839 -13.001 6.496 1.00 95.00 299 LEU A O 1
ATOM 2407 N N . CYS A 1 300 ? -2.889 -11.893 6.281 1.00 89.94 300 CYS A N 1
ATOM 2408 C CA . CYS A 1 300 ? -2.126 -12.784 7.142 1.00 89.94 300 CYS A CA 1
ATOM 2409 C C . CYS A 1 300 ? -2.598 -12.649 8.599 1.00 89.94 300 CYS A C 1
ATOM 2411 O O . CYS A 1 300 ? -3.082 -11.593 9.012 1.00 89.94 300 CYS A O 1
ATOM 2413 N N . ASP A 1 301 ? -2.466 -13.725 9.378 1.00 86.81 301 ASP A N 1
ATOM 2414 C CA . ASP A 1 301 ? -3.128 -13.851 10.685 1.00 86.81 301 ASP A CA 1
ATOM 2415 C C . ASP A 1 301 ? -2.833 -12.686 11.634 1.00 86.81 301 ASP A C 1
ATOM 2417 O O . ASP A 1 301 ? -3.734 -12.201 12.318 1.00 86.81 301 ASP A O 1
ATOM 2421 N N . ASN A 1 302 ? -1.595 -12.193 11.638 1.00 85.44 302 ASN A N 1
ATOM 2422 C CA . ASN A 1 302 ? -1.208 -11.139 12.560 1.00 85.44 302 ASN A CA 1
ATOM 2423 C C . ASN A 1 302 ? -1.757 -9.763 12.152 1.00 85.44 302 ASN A C 1
ATOM 2425 O O . ASN A 1 302 ? -2.335 -9.076 12.988 1.00 85.44 302 ASN A O 1
ATOM 2429 N N . VAL A 1 303 ? -1.662 -9.388 10.869 1.00 90.94 303 VAL A N 1
ATOM 2430 C CA . VAL A 1 303 ? -2.295 -8.151 10.369 1.00 90.94 303 VAL A CA 1
ATOM 2431 C C . VAL A 1 303 ? -3.810 -8.228 10.545 1.00 90.94 303 VAL A C 1
ATOM 2433 O O . VAL A 1 303 ? -4.447 -7.237 10.886 1.00 90.94 303 VAL A O 1
ATOM 2436 N N . LYS A 1 304 ? -4.405 -9.411 10.351 1.00 93.44 304 LYS A N 1
ATOM 2437 C CA . LYS A 1 304 ? -5.837 -9.627 10.563 1.00 93.44 304 LYS A CA 1
ATOM 2438 C C . LYS A 1 304 ? -6.245 -9.401 12.021 1.00 93.44 304 LYS A C 1
ATOM 2440 O O . LYS A 1 304 ? -7.311 -8.837 12.255 1.00 93.44 304 LYS A O 1
ATOM 2445 N N . ALA A 1 305 ? -5.426 -9.831 12.980 1.00 90.81 305 ALA A N 1
ATOM 2446 C CA . ALA A 1 305 ? -5.676 -9.587 14.397 1.00 90.81 305 ALA A CA 1
ATOM 2447 C C . ALA A 1 305 ? -5.673 -8.082 14.713 1.00 90.81 305 ALA A C 1
ATOM 2449 O O . ALA A 1 305 ? -6.636 -7.587 15.297 1.00 90.81 305 ALA A O 1
ATOM 2450 N N . ASP A 1 306 ? -4.660 -7.349 14.241 1.00 93.56 306 ASP A N 1
ATOM 2451 C CA . ASP A 1 306 ? -4.569 -5.894 14.432 1.00 93.56 306 ASP A CA 1
ATOM 2452 C C . ASP A 1 306 ? -5.687 -5.139 13.694 1.00 93.56 306 ASP A C 1
ATOM 2454 O O . ASP A 1 306 ? -6.210 -4.147 14.195 1.00 93.56 306 ASP A O 1
ATOM 2458 N N . PHE A 1 307 ? -6.104 -5.624 12.520 1.00 96.69 307 PHE A N 1
ATOM 2459 C CA . PHE A 1 307 ? -7.257 -5.104 11.782 1.00 96.69 307 PHE A CA 1
ATOM 2460 C C . PHE A 1 307 ? -8.554 -5.232 12.588 1.00 96.69 307 PHE A C 1
ATOM 2462 O O . PHE A 1 307 ? -9.292 -4.258 12.718 1.00 96.69 307 PHE A O 1
ATOM 2469 N N . ILE A 1 308 ? -8.826 -6.409 13.162 1.00 95.50 308 ILE A N 1
ATOM 2470 C CA . ILE A 1 308 ? -10.025 -6.632 13.985 1.00 95.50 308 ILE A CA 1
ATOM 2471 C C . ILE A 1 308 ? -9.990 -5.739 15.229 1.00 95.50 308 ILE A C 1
ATOM 2473 O O . ILE A 1 308 ? -10.987 -5.094 15.549 1.00 95.50 308 ILE A O 1
ATOM 2477 N N . GLN A 1 309 ? -8.836 -5.652 15.894 1.00 94.88 309 GLN A N 1
ATOM 2478 C CA . GLN A 1 309 ? -8.640 -4.755 17.032 1.00 94.88 309 GLN A CA 1
ATOM 2479 C C . GLN A 1 309 ? -8.891 -3.290 16.639 1.00 94.88 309 GLN A C 1
ATOM 2481 O O . GLN A 1 309 ? -9.617 -2.576 17.327 1.00 94.88 309 GLN A O 1
ATOM 2486 N N . GLY A 1 310 ? -8.367 -2.855 15.489 1.00 97.25 310 GLY A N 1
ATOM 2487 C CA . GLY A 1 310 ? -8.611 -1.525 14.933 1.00 97.25 310 GLY A CA 1
ATOM 2488 C C . GLY A 1 310 ? -10.089 -1.255 14.643 1.00 97.25 310 GLY A C 1
ATOM 2489 O O . GLY A 1 310 ? -10.581 -0.180 14.979 1.00 97.25 310 GLY A O 1
ATOM 2490 N N . GLN A 1 311 ? -10.824 -2.224 14.083 1.00 96.88 311 GLN A N 1
ATOM 2491 C CA . GLN A 1 311 ? -12.265 -2.085 13.840 1.00 96.88 311 GLN A CA 1
ATOM 2492 C C . GLN A 1 311 ? -13.048 -1.922 15.146 1.00 96.88 311 GLN A C 1
ATOM 2494 O O . GLN A 1 311 ? -13.915 -1.053 15.232 1.00 96.88 311 GLN A O 1
ATOM 2499 N N . ASN A 1 312 ? -12.730 -2.730 16.162 1.00 95.56 312 ASN A N 1
ATOM 2500 C CA . ASN A 1 312 ? -13.360 -2.638 17.478 1.00 95.56 312 ASN A CA 1
ATOM 2501 C C . ASN A 1 312 ? -13.079 -1.281 18.132 1.00 95.56 312 ASN A C 1
ATOM 2503 O O . ASN A 1 312 ? -13.997 -0.635 18.633 1.00 95.56 312 ASN A O 1
ATOM 2507 N N . PHE A 1 313 ? -11.823 -0.828 18.086 1.00 96.69 313 PHE A N 1
ATOM 2508 C CA . PHE A 1 313 ? -11.435 0.475 18.612 1.00 96.69 313 PHE A CA 1
ATOM 2509 C C . PHE A 1 313 ? -12.199 1.612 17.921 1.00 96.69 313 PHE A C 1
ATOM 2511 O O . PHE A 1 313 ? -12.795 2.438 18.607 1.00 96.69 313 PHE A O 1
ATOM 2518 N N . ILE A 1 314 ? -12.235 1.632 16.584 1.00 97.06 314 ILE A N 1
ATOM 2519 C CA . ILE A 1 314 ? -12.940 2.663 15.808 1.00 97.06 314 ILE A CA 1
ATOM 2520 C C . ILE A 1 314 ? -14.436 2.677 16.147 1.00 97.06 314 ILE A C 1
ATOM 2522 O O . ILE A 1 314 ? -14.978 3.738 16.435 1.00 97.06 314 ILE A O 1
ATOM 2526 N N . ALA A 1 315 ? -15.089 1.512 16.183 1.00 95.19 315 ALA A N 1
ATOM 2527 C CA . ALA A 1 315 ? -16.520 1.411 16.480 1.00 95.19 315 ALA A CA 1
ATOM 2528 C C . ALA A 1 315 ? -16.889 1.902 17.893 1.00 95.19 315 ALA A C 1
ATOM 2530 O O . ALA A 1 315 ? -18.004 2.371 18.115 1.00 95.19 315 ALA A O 1
ATOM 2531 N N . ASN A 1 316 ? -15.966 1.792 18.851 1.00 95.06 316 ASN A N 1
ATOM 2532 C CA . ASN A 1 316 ? -16.179 2.220 20.234 1.00 95.06 316 ASN A CA 1
ATOM 2533 C C . ASN A 1 316 ? -15.784 3.681 20.500 1.00 95.06 316 ASN A C 1
ATOM 2535 O O . ASN A 1 316 ? -16.067 4.175 21.588 1.00 95.06 316 ASN A O 1
ATOM 2539 N N . ASN A 1 317 ? -15.115 4.345 19.552 1.00 96.00 317 ASN A N 1
ATOM 2540 C CA . ASN A 1 317 ? -14.528 5.673 19.743 1.00 96.00 317 ASN A CA 1
ATOM 2541 C C . ASN A 1 317 ? -14.701 6.558 18.488 1.00 96.00 317 ASN A C 1
ATOM 2543 O O . ASN A 1 317 ? -13.799 7.315 18.130 1.00 96.00 317 ASN A O 1
ATOM 2547 N N . GLU A 1 318 ? -15.828 6.447 17.773 1.00 94.50 318 GLU A N 1
ATOM 2548 C CA . GLU A 1 318 ? -16.075 7.183 16.518 1.00 94.50 318 GLU A CA 1
ATOM 2549 C C . GLU A 1 318 ? -15.866 8.702 16.669 1.00 94.50 318 GLU A C 1
ATOM 2551 O O . GLU A 1 318 ? -15.440 9.373 15.732 1.00 94.50 318 GLU A O 1
ATOM 2556 N N . GLU A 1 319 ? -16.115 9.254 17.858 1.00 95.62 319 GLU A N 1
ATOM 2557 C CA . GLU A 1 319 ? -16.000 10.681 18.158 1.00 95.62 319 GLU A CA 1
ATOM 2558 C C . GLU A 1 319 ? -14.567 11.233 18.154 1.00 95.62 319 GLU A C 1
ATOM 2560 O O . GLU A 1 319 ? -14.396 12.453 18.078 1.00 95.62 319 GLU A O 1
ATOM 2565 N N . ILE A 1 320 ? -13.547 10.371 18.246 1.00 94.62 320 ILE A N 1
ATOM 2566 C CA . ILE A 1 320 ? -12.131 10.777 18.201 1.00 94.62 320 ILE A CA 1
ATOM 2567 C C . ILE A 1 320 ? -11.443 10.428 16.876 1.00 94.62 320 ILE A C 1
ATOM 2569 O O . ILE A 1 320 ? -10.252 10.722 16.733 1.00 94.62 320 ILE A O 1
ATOM 2573 N N . ILE A 1 321 ? -12.157 9.808 15.931 1.00 96.62 321 ILE A N 1
ATOM 2574 C CA . ILE A 1 321 ? -11.650 9.461 14.598 1.00 96.62 321 ILE A CA 1
ATOM 2575 C C . ILE A 1 321 ? -11.782 10.673 13.668 1.00 96.62 321 ILE A C 1
ATOM 2577 O O . ILE A 1 321 ? -12.824 11.323 13.615 1.00 96.62 321 ILE A O 1
ATOM 2581 N N . LEU A 1 322 ? -10.718 11.000 12.935 1.00 93.25 322 LEU A N 1
ATOM 2582 C CA . LEU A 1 322 ? -10.611 12.249 12.175 1.00 93.25 322 LEU A CA 1
ATOM 2583 C C . LEU A 1 322 ? -11.182 12.188 10.740 1.00 93.25 322 LEU A C 1
ATOM 2585 O O . LEU A 1 322 ? -11.307 13.241 10.114 1.00 93.25 322 LEU A O 1
ATOM 2589 N N . VAL A 1 323 ? -11.498 11.010 10.187 1.00 87.62 323 VAL A N 1
ATOM 2590 C CA . VAL A 1 323 ? -11.834 10.799 8.749 1.00 87.62 323 VAL A CA 1
ATOM 2591 C C . VAL A 1 323 ? -13.320 10.709 8.409 1.00 87.62 323 VAL A C 1
ATOM 2593 O O . VAL A 1 323 ? -14.111 10.253 9.262 1.00 87.62 323 VAL A O 1
#

pLDDT: mean 77.22, std 21.51, range [23.36, 98.62]

Radius of gyration: 21.42 Å; chains: 1; bounding box: 58×42×52 Å

Secondary structure (DSSP, 8-state):
----PPPTHHHHHHHHH-SSS-HHHHHHHHHHHHHHS-HHHHHHHHHS--TT--HHHHHHHHHHHHHTT--THHHHHHHHHHHSPPPP-----TTS-SS-HHHHHHHHHHHHHHHHHH-HHHHHHPPPP-SSTTT-----SS-HHHHHHHHHHHHHHTT--GGGEEEEEE-GGGTTSSSS-SSEEEEEE-TTSPEEEEEEGGGGG-HHHHHHHHHHHHHHIIIIITTS-SS--HHHHHHHHHHTT-HHHHHHHHTEEEEETTEEEEE--SSS-HHHHHHHHHHHHHHTT-SS-GGGGGS-HHHHHHHHHHHHHHHH-GGG---

Foldseek 3Di:
DDDDDDDPVVVVVCQVVVPPDDLPVNLVVLLVVLVVDDPVRLLVVLVDQPEPGDPSRLVSNQVSCVVNVHDPVSSVSSVVSPVDDDPPDDDDDLQDQLDDPVLQVVLLVLVVLLCVLVPLVLLLPQAQAFPDCVQQVADLDLDVVSLLSLLCSLCVLLVHHSVLEDEEEDEQVCLVPDPDASFKDWDAADPVRGTYMYGYSVCSNPSLLSNLRSQLNVLCCSCVVVVVDDDDDQVSSLLNSVSSSSLQSNLQNLFDFDPDPPDTDTDGRGDDDLLSSLLSNLVSCVSNVHLDDPRLVRHDPSSSSSVSSNVSNCVVCVVPRDD

Sequence (323 aa):
MSLFEPPMGFIKKLLSRAAKDNTAIVQSSMRARYLEMTNPEFEQFLSGNLKGLTPDALGVIKEEIIRRNLDPGVFDSVLAQQQAEEPPFRVYDEEACPVDEDVRIWIERYFQVLLEIFGKENTLGRKVLVPRRSDFPIRYDGSERAAHETLSIVATQMEVPVEQITLDFFEDHLGAITEGSPGGLYWGKGEEGKFEISLVRRKLDDPEGMVAMLAHEIAHIKLLGENRIEENDELLTDLATIFFGLGVFSANAAFKAYYDYKYYGWSQAGYLTQMEWGYALALFAYIRGESQPFWANHLCDNVKADFIQGQNFIANNEEIILV

Organism: NCBI:txid1220578